Protein AF-X0VN49-F1 (afdb_monomer)

Foldseek 3Di:
DVVVVLVVVVVVPDDPVVSVVVVVVVVVVVVVVVVVVVVVVVVVVVVVVVVVVVVVVVVVVVVVVVVVVVVVVVVVVVVVVVVVVVVVVVVVVVVVLVVVLVVLVVVCVVDPDPVSVVVSVVVVVVSVVVCVPPVNPPPPPPCPVPPPVDPDPDQQQAWKAFQVPRFIWGWHDADPVVQWTWTHGPPDIDIDGVVRIGRDDDDPPPPPPPPVPPPPPPVPPVLDLADDPPPDDPVVVVVVVVVSVVSCVVNVPPHGHD

pLDDT: mean 76.1, std 17.53, range [36.81, 97.88]

Mean predicted aligned error: 21.5 Å

Organism: NCBI:txid412755

Radius of gyration: 40.47 Å; Cα contacts (8 Å, |Δi|>4): 151; chains: 1; bounding box: 87×56×124 Å

Nearest PDB structures (foldseek):
  2ege-assembly1_A  TM=7.029E-01  e=1.514E-01  Homo sapiens
  4j9f-assembly3_E  TM=8.403E-01  e=4.243E-01  Homo sapiens
  2csq-assembly1_A  TM=5.881E-01  e=1.958E-01  Homo sapiens

Sequence (258 aa):
GGSNALATASRLGLLAEIVTRARHMLSQGAQEIEALLTHLVTEQKNIESLRHSLEKELSEAEQSDADLKNRLRQVEEERRKIIKETRDQIVREAAELQMKIREAATELRKEKSRERIEQAKKALAEAQEQLNTETWQARPAVEIDEKEAEAGSITAGDTVWLKDAGVRATVLSVSEERGLVEVHAGKVQMTLRLDSVEKRIPSTGAVKTGGALIRRGMRKSRVPLELDLRGKRADEVEPVLEDYLNEASLCGLSQVRV

Structure (mmCIF, N/CA/C/O backbone):
data_AF-X0VN49-F1
#
_entry.id   AF-X0VN49-F1
#
loop_
_atom_site.group_PDB
_atom_site.id
_atom_site.type_symbol
_atom_site.label_atom_id
_atom_site.label_alt_id
_atom_site.label_comp_id
_atom_site.label_asym_id
_atom_site.label_entity_id
_atom_site.label_seq_id
_atom_site.pdbx_PDB_ins_code
_atom_site.Cartn_x
_atom_site.Cartn_y
_atom_site.Cartn_z
_atom_site.occupancy
_atom_site.B_iso_or_equiv
_atom_site.auth_seq_id
_atom_site.auth_comp_id
_atom_site.auth_asym_id
_atom_site.auth_atom_id
_atom_site.pdbx_PDB_model_num
ATOM 1 N N . GLY A 1 1 ? 25.086 10.222 -54.657 1.00 58.72 1 GLY A N 1
ATOM 2 C CA . GLY A 1 1 ? 25.715 11.481 -55.115 1.00 58.72 1 GLY A CA 1
ATOM 3 C C . GLY A 1 1 ? 27.236 11.405 -55.150 1.00 58.72 1 GLY A C 1
ATOM 4 O O . GLY A 1 1 ? 27.813 11.506 -56.226 1.00 58.72 1 GLY A O 1
ATOM 5 N N . GLY A 1 2 ? 27.886 11.193 -53.998 1.00 65.50 2 GLY A N 1
ATOM 6 C CA . GLY A 1 2 ? 29.353 11.255 -53.860 1.00 65.50 2 GLY A CA 1
ATOM 7 C C . GLY A 1 2 ? 30.154 10.276 -54.728 1.00 65.50 2 GLY A C 1
ATOM 8 O O . GLY A 1 2 ? 31.191 10.650 -55.269 1.00 65.50 2 GLY A O 1
ATOM 9 N N . SER A 1 3 ? 29.650 9.060 -54.961 1.00 67.56 3 SER A N 1
ATOM 10 C CA . SER A 1 3 ? 30.343 8.040 -55.769 1.00 67.56 3 SER A CA 1
ATOM 11 C C . SER A 1 3 ? 30.535 8.454 -57.235 1.00 67.56 3 SER A C 1
ATOM 13 O O . SER A 1 3 ? 31.547 8.102 -57.840 1.00 67.56 3 SER A O 1
ATOM 15 N N . ASN A 1 4 ? 29.603 9.244 -57.787 1.00 75.81 4 ASN A N 1
ATOM 16 C CA . ASN A 1 4 ? 29.677 9.744 -59.162 1.00 75.81 4 ASN A CA 1
ATOM 17 C C . ASN A 1 4 ? 30.560 11.002 -59.257 1.00 75.81 4 ASN A C 1
ATOM 19 O O . ASN A 1 4 ? 31.352 11.131 -60.183 1.00 75.81 4 ASN A O 1
ATOM 23 N N . ALA A 1 5 ? 30.513 11.880 -58.248 1.00 81.94 5 ALA A N 1
ATOM 24 C CA . ALA A 1 5 ? 31.403 13.042 -58.156 1.00 81.94 5 ALA A CA 1
ATOM 25 C C . ALA A 1 5 ? 32.887 12.632 -58.060 1.00 81.94 5 ALA A C 1
ATOM 27 O O . ALA A 1 5 ? 33.730 13.209 -58.744 1.00 81.94 5 ALA A O 1
ATOM 28 N N . LEU A 1 6 ? 33.201 11.580 -57.291 1.00 81.06 6 LEU A N 1
ATOM 29 C CA . LEU A 1 6 ? 34.554 11.011 -57.201 1.00 81.06 6 LEU A CA 1
ATOM 30 C C . LEU A 1 6 ? 35.008 10.338 -58.510 1.00 81.06 6 LEU A C 1
ATOM 32 O O . LEU A 1 6 ? 36.196 10.353 -58.832 1.00 81.06 6 LEU A O 1
ATOM 36 N N . ALA A 1 7 ? 34.079 9.767 -59.284 1.00 80.69 7 ALA A N 1
ATOM 37 C CA . ALA A 1 7 ? 34.373 9.205 -60.604 1.00 80.69 7 ALA A CA 1
ATOM 38 C C . ALA A 1 7 ? 34.678 10.301 -61.642 1.00 80.69 7 ALA A C 1
ATOM 40 O O . ALA A 1 7 ? 35.637 10.172 -62.405 1.00 80.69 7 ALA A O 1
ATOM 41 N N . THR A 1 8 ? 33.925 11.405 -61.633 1.00 82.56 8 THR A N 1
ATOM 42 C CA . THR A 1 8 ? 34.180 12.574 -62.491 1.00 82.56 8 THR A CA 1
ATOM 43 C C . THR A 1 8 ? 35.493 13.268 -62.126 1.00 82.56 8 THR A C 1
ATOM 45 O O . THR A 1 8 ? 36.282 13.589 -63.009 1.00 82.56 8 THR A O 1
ATOM 48 N N . ALA A 1 9 ? 35.776 13.426 -60.830 1.00 82.44 9 ALA A N 1
ATOM 49 C CA . ALA A 1 9 ? 37.026 13.986 -60.321 1.00 82.44 9 ALA A CA 1
ATOM 50 C C . ALA A 1 9 ? 38.261 13.192 -60.792 1.00 82.44 9 ALA A C 1
ATOM 52 O O . ALA A 1 9 ? 39.242 13.779 -61.241 1.00 82.44 9 ALA A O 1
ATOM 53 N N . SER A 1 10 ? 38.182 11.855 -60.781 1.00 84.19 10 SER A N 1
ATOM 54 C CA . SER A 1 10 ? 39.236 10.980 -61.316 1.00 84.19 10 SER A CA 1
ATOM 55 C C . SER A 1 10 ? 39.447 11.157 -62.826 1.00 84.19 10 SER A C 1
ATOM 57 O O . SER A 1 10 ? 40.589 11.158 -63.276 1.00 84.19 10 SER A O 1
ATOM 59 N N . ARG A 1 11 ? 38.374 11.360 -63.610 1.00 84.50 11 ARG A N 1
ATOM 60 C CA . ARG A 1 11 ? 38.468 11.630 -65.061 1.00 84.50 11 ARG A CA 1
ATOM 61 C C . ARG A 1 11 ? 39.070 12.998 -65.386 1.00 84.50 11 ARG A C 1
ATOM 63 O O . ARG A 1 11 ? 39.661 13.149 -66.447 1.00 84.50 11 ARG A O 1
ATOM 70 N N . LEU A 1 12 ? 38.936 13.971 -64.486 1.00 87.56 12 LEU A N 1
ATOM 71 C CA . LEU A 1 12 ? 39.501 15.320 -64.616 1.00 87.56 12 LEU A CA 1
ATOM 72 C C . LEU A 1 12 ? 40.973 15.413 -64.164 1.00 87.56 12 LEU A C 1
ATOM 74 O O . LEU A 1 12 ? 41.531 16.506 -64.145 1.00 87.56 12 LEU A O 1
ATOM 78 N N . GLY A 1 13 ? 41.610 14.285 -63.823 1.00 85.44 13 GLY A N 1
ATOM 79 C CA . GLY A 1 13 ? 43.052 14.212 -63.560 1.00 85.44 13 GLY A CA 1
ATOM 80 C C . GLY A 1 13 ? 43.466 14.243 -62.086 1.00 85.44 13 GLY A C 1
ATOM 81 O O . GLY A 1 13 ? 44.651 14.400 -61.800 1.00 85.44 13 GLY A O 1
ATOM 82 N N . LEU A 1 14 ? 42.538 14.082 -61.133 1.00 85.62 14 LEU A N 1
ATOM 83 C CA . LEU A 1 14 ? 42.902 13.919 -59.718 1.00 85.62 14 LEU A CA 1
ATOM 84 C C . LEU A 1 14 ? 43.643 12.597 -59.467 1.00 85.62 14 LEU A C 1
ATOM 86 O O . LEU A 1 14 ? 43.253 11.542 -59.969 1.00 85.62 14 LEU A O 1
ATOM 90 N N . LEU A 1 15 ? 44.682 12.662 -58.627 1.00 91.06 15 LEU A N 1
ATOM 91 C CA . LEU A 1 15 ? 45.500 11.519 -58.211 1.00 91.06 15 LEU A CA 1
ATOM 92 C C . LEU A 1 15 ? 44.638 10.390 -57.624 1.00 91.06 15 LEU A C 1
ATOM 94 O O . LEU A 1 15 ? 43.799 10.616 -56.746 1.00 91.06 15 LEU A O 1
ATOM 98 N N . ALA A 1 16 ? 44.891 9.156 -58.068 1.00 85.12 16 ALA A N 1
ATOM 99 C CA . ALA A 1 16 ? 44.124 7.973 -57.670 1.00 85.12 16 ALA A CA 1
ATOM 100 C C . ALA A 1 16 ? 44.137 7.728 -56.148 1.00 85.12 16 ALA A C 1
ATOM 102 O O . ALA A 1 16 ? 43.135 7.286 -55.581 1.00 85.12 16 ALA A O 1
ATOM 103 N N . GLU A 1 17 ? 45.233 8.074 -55.471 1.00 88.19 17 GLU A N 1
ATOM 104 C CA . GLU A 1 17 ? 45.372 7.957 -54.015 1.00 88.19 17 GLU A CA 1
ATOM 105 C C . GLU A 1 17 ? 44.367 8.841 -53.261 1.00 88.19 17 GLU A C 1
ATOM 107 O O . GLU A 1 17 ? 43.715 8.384 -52.321 1.00 88.19 17 GLU A O 1
ATOM 112 N N . ILE A 1 18 ? 44.163 10.082 -53.721 1.00 85.88 18 ILE A N 1
ATOM 113 C CA . ILE A 1 18 ? 43.221 11.035 -53.112 1.00 85.88 18 ILE A CA 1
ATOM 114 C C . ILE A 1 18 ? 41.785 10.527 -53.269 1.00 85.88 18 ILE A C 1
ATOM 116 O O . ILE A 1 18 ? 41.005 10.536 -52.316 1.00 85.88 18 ILE A O 1
ATOM 120 N N . VAL A 1 19 ? 41.443 10.025 -54.458 1.00 85.88 19 VAL A N 1
ATOM 121 C CA . VAL A 1 19 ? 40.108 9.482 -54.747 1.00 85.88 19 VAL A CA 1
ATOM 122 C C . VAL A 1 19 ? 39.828 8.225 -53.913 1.00 85.88 19 VAL A C 1
ATOM 124 O O . VAL A 1 19 ? 38.712 8.040 -53.424 1.00 85.88 19 VAL A O 1
ATOM 127 N N . THR A 1 20 ? 40.834 7.372 -53.713 1.00 85.75 20 THR A N 1
ATOM 128 C CA . THR A 1 20 ? 40.715 6.143 -52.911 1.00 85.75 20 THR A CA 1
ATOM 129 C C . THR A 1 20 ? 40.547 6.464 -51.427 1.00 85.75 20 THR A C 1
ATOM 131 O O . THR A 1 20 ? 39.640 5.932 -50.783 1.00 85.75 20 THR A O 1
ATOM 134 N N . ARG A 1 21 ? 41.333 7.412 -50.900 1.00 86.00 21 ARG A N 1
ATOM 135 C CA . ARG A 1 21 ? 41.190 7.905 -49.523 1.00 86.00 21 ARG A CA 1
ATOM 136 C C . ARG A 1 21 ? 39.808 8.517 -49.280 1.00 86.00 21 ARG A C 1
ATOM 138 O O . ARG A 1 21 ? 39.166 8.195 -48.285 1.00 86.00 21 ARG A O 1
ATOM 145 N N . ALA A 1 22 ? 39.311 9.329 -50.215 1.00 84.12 22 ALA A N 1
ATOM 146 C CA . ALA A 1 22 ? 37.979 9.924 -50.122 1.00 84.12 22 ALA A CA 1
ATOM 147 C C . ALA A 1 22 ? 36.851 8.874 -50.152 1.00 84.12 22 ALA A C 1
ATOM 149 O O . ALA A 1 22 ? 35.877 9.011 -49.415 1.00 84.12 22 ALA A O 1
ATOM 150 N N . ARG A 1 23 ? 36.983 7.796 -50.947 1.00 83.12 23 ARG A N 1
ATOM 151 C CA . ARG A 1 23 ? 36.031 6.666 -50.917 1.00 83.12 23 ARG A CA 1
ATOM 152 C C . ARG A 1 23 ? 36.011 5.966 -49.562 1.00 83.12 23 ARG A C 1
ATOM 154 O O . ARG A 1 23 ? 34.929 5.675 -49.063 1.00 83.12 23 ARG A O 1
ATOM 161 N N . HIS A 1 24 ? 37.181 5.717 -48.975 1.00 86.06 24 HIS A N 1
ATOM 162 C CA . HIS A 1 24 ? 37.277 5.071 -47.667 1.00 86.06 24 HIS A CA 1
ATOM 163 C C . HIS A 1 24 ? 36.613 5.916 -46.572 1.00 86.06 24 HIS A C 1
ATOM 165 O O . HIS A 1 24 ? 35.801 5.405 -45.808 1.00 86.06 24 HIS A O 1
ATOM 171 N N . MET A 1 25 ? 36.883 7.225 -46.553 1.00 83.69 25 MET A N 1
ATOM 172 C CA . MET A 1 25 ? 36.259 8.155 -45.604 1.00 83.69 25 MET A CA 1
ATOM 173 C C . MET A 1 25 ? 34.735 8.223 -45.769 1.00 83.69 25 MET A C 1
ATOM 175 O O . MET A 1 25 ? 34.011 8.238 -44.779 1.00 83.69 25 MET A O 1
ATOM 179 N N . LEU A 1 26 ? 34.230 8.221 -47.009 1.00 83.19 26 LEU A N 1
ATOM 180 C CA . LEU A 1 26 ? 32.788 8.222 -47.270 1.00 83.19 26 LEU A CA 1
ATOM 181 C C . LEU A 1 26 ? 32.120 6.914 -46.811 1.00 83.19 26 LEU A C 1
ATOM 183 O O . LEU A 1 26 ? 30.994 6.940 -46.325 1.00 83.19 26 LEU A O 1
ATOM 187 N N . SER A 1 27 ? 32.817 5.781 -46.950 1.00 84.12 27 SER A N 1
ATOM 188 C CA . SER A 1 27 ? 32.346 4.481 -46.463 1.00 84.12 27 SER A CA 1
ATOM 189 C C . SER A 1 27 ? 32.294 4.428 -44.936 1.00 84.12 27 SER A C 1
ATOM 191 O O . SER A 1 27 ? 31.312 3.938 -44.388 1.00 84.12 27 SER A O 1
ATOM 193 N N . GLN A 1 28 ? 33.317 4.951 -44.254 1.00 86.12 28 GLN A N 1
ATOM 194 C CA . GLN A 1 28 ? 33.337 5.037 -42.790 1.00 86.12 28 GLN A CA 1
ATOM 195 C C . GLN A 1 28 ? 32.229 5.959 -42.271 1.00 86.12 28 GLN A C 1
ATOM 197 O O . GLN A 1 28 ? 31.457 5.552 -41.412 1.00 86.12 28 GLN A O 1
ATOM 202 N N . GLY A 1 29 ? 32.062 7.145 -42.865 1.00 85.94 29 GLY A N 1
ATOM 203 C CA . GLY A 1 29 ? 30.984 8.061 -42.480 1.00 85.94 29 GLY A CA 1
ATOM 204 C C . GLY A 1 29 ? 29.581 7.482 -42.705 1.00 85.94 29 GLY A C 1
ATOM 205 O O . GLY A 1 29 ? 28.679 7.731 -41.912 1.00 85.94 29 GLY A O 1
ATOM 206 N N . ALA A 1 30 ? 29.379 6.670 -43.751 1.00 84.56 30 ALA A N 1
ATOM 207 C CA . ALA A 1 30 ? 28.108 5.975 -43.965 1.00 84.56 30 ALA A CA 1
ATOM 208 C C . ALA A 1 30 ? 27.823 4.935 -42.866 1.00 84.56 30 ALA A C 1
ATOM 210 O O . ALA A 1 30 ? 26.698 4.871 -42.374 1.00 84.56 30 ALA A O 1
ATOM 211 N N . GLN A 1 31 ? 28.843 4.177 -42.448 1.00 83.50 31 GLN A N 1
ATOM 212 C CA . GLN A 1 31 ? 28.736 3.217 -41.343 1.00 83.50 31 GLN A CA 1
ATOM 213 C C . GLN A 1 31 ? 28.479 3.910 -39.998 1.00 83.50 31 GLN A C 1
ATOM 215 O O . GLN A 1 31 ? 27.669 3.433 -39.209 1.00 83.50 31 GLN A O 1
ATOM 220 N N . GLU A 1 32 ? 29.116 5.056 -39.745 1.00 89.94 32 GLU A N 1
ATOM 221 C CA . GLU A 1 32 ? 28.884 5.860 -38.538 1.00 89.94 32 GLU A CA 1
ATOM 222 C C . GLU A 1 32 ? 27.447 6.395 -38.479 1.00 89.94 32 GLU A C 1
ATOM 224 O O . GLU A 1 32 ? 26.801 6.317 -37.436 1.00 89.94 32 GLU A O 1
ATOM 229 N N . ILE A 1 33 ? 26.905 6.887 -39.598 1.00 91.25 33 ILE A N 1
ATOM 230 C CA . ILE A 1 33 ? 25.514 7.363 -39.663 1.00 91.25 33 ILE A CA 1
ATOM 231 C C . ILE A 1 33 ? 24.529 6.210 -39.461 1.00 91.25 33 ILE A C 1
ATOM 233 O O . ILE A 1 33 ? 23.541 6.374 -38.749 1.00 91.25 33 ILE A O 1
ATOM 237 N N . GLU A 1 34 ? 24.785 5.044 -40.052 1.00 88.56 34 GLU A N 1
ATOM 238 C CA . GLU A 1 34 ? 23.959 3.853 -39.839 1.00 88.56 34 GLU A CA 1
ATOM 239 C C . GLU A 1 34 ? 23.981 3.417 -38.366 1.00 88.56 34 GLU A C 1
ATOM 241 O O . GLU A 1 34 ? 22.927 3.186 -37.771 1.00 88.56 34 GLU A O 1
ATOM 246 N N . ALA A 1 35 ? 25.156 3.409 -37.731 1.00 92.25 35 ALA A N 1
ATOM 247 C CA . ALA A 1 35 ? 25.288 3.135 -36.302 1.00 92.25 35 ALA A CA 1
ATOM 248 C C . ALA A 1 35 ? 24.516 4.155 -35.441 1.00 92.25 35 ALA A C 1
ATOM 250 O O . ALA A 1 35 ? 23.804 3.772 -34.516 1.00 92.25 35 ALA A O 1
ATOM 251 N N . LEU A 1 36 ? 24.573 5.448 -35.773 1.00 95.12 36 LEU A N 1
ATOM 252 C CA . LEU A 1 36 ? 23.804 6.478 -35.068 1.00 95.12 36 LEU A CA 1
ATOM 253 C C . LEU A 1 36 ? 22.291 6.322 -35.268 1.00 95.12 36 LEU A C 1
ATOM 255 O O . LEU A 1 36 ? 21.530 6.488 -34.317 1.00 95.12 36 LEU A O 1
ATOM 259 N N . LEU A 1 37 ? 21.843 5.989 -36.480 1.00 94.44 37 LEU A N 1
ATOM 260 C CA . LEU A 1 37 ? 20.427 5.762 -36.776 1.00 94.44 37 LEU A CA 1
ATOM 261 C C . LEU A 1 37 ? 19.894 4.531 -36.046 1.00 94.44 37 LEU A C 1
ATOM 263 O O . LEU A 1 37 ? 18.814 4.593 -35.464 1.00 94.44 37 LEU A O 1
ATOM 267 N N . THR A 1 38 ? 20.652 3.433 -36.037 1.00 95.12 38 THR A N 1
ATOM 268 C CA . THR A 1 38 ? 20.275 2.233 -35.277 1.00 95.12 38 THR A CA 1
ATOM 269 C C . THR A 1 38 ? 20.193 2.537 -33.786 1.00 95.12 38 THR A C 1
ATOM 271 O O . THR A 1 38 ? 19.185 2.194 -33.174 1.00 95.12 38 THR A O 1
ATOM 274 N N . HIS A 1 39 ? 21.165 3.268 -33.233 1.00 96.00 39 HIS A N 1
ATOM 275 C CA . HIS A 1 39 ? 21.137 3.711 -31.841 1.00 96.00 39 HIS A CA 1
ATOM 276 C C . HIS A 1 39 ? 19.918 4.596 -31.535 1.00 96.00 39 HIS A C 1
ATOM 278 O O . HIS A 1 39 ? 19.253 4.411 -30.521 1.00 96.00 39 HIS A O 1
ATOM 284 N N . LEU A 1 40 ? 19.570 5.532 -32.423 1.00 96.94 40 LEU A N 1
ATOM 285 C CA . LEU A 1 40 ? 18.397 6.395 -32.247 1.00 96.94 40 LEU A CA 1
ATOM 286 C C . LEU A 1 40 ? 17.100 5.576 -32.256 1.00 96.94 40 LEU A C 1
ATOM 288 O O . LEU A 1 40 ? 16.253 5.763 -31.389 1.00 96.94 40 LEU A O 1
ATOM 292 N N . VAL A 1 41 ? 16.961 4.624 -33.181 1.00 96.38 41 VAL A N 1
ATOM 293 C CA . VAL A 1 41 ? 15.786 3.739 -33.242 1.00 96.38 41 VAL A CA 1
ATOM 294 C C . VAL A 1 41 ? 15.688 2.857 -31.995 1.00 96.38 41 VAL A C 1
ATOM 296 O O . VAL A 1 41 ? 14.591 2.682 -31.459 1.00 96.38 41 VAL A O 1
ATOM 299 N N . THR A 1 42 ? 16.807 2.319 -31.501 1.00 96.56 42 THR A N 1
ATOM 300 C CA . THR A 1 42 ? 16.802 1.539 -30.256 1.00 96.56 42 THR A CA 1
ATOM 301 C C . THR A 1 42 ? 16.443 2.404 -29.058 1.00 96.56 42 THR A C 1
ATOM 303 O O . THR A 1 42 ? 15.610 1.994 -28.256 1.00 96.56 42 THR A O 1
ATOM 306 N N . GLU A 1 43 ? 16.983 3.620 -28.971 1.00 97.12 43 GLU A N 1
ATOM 307 C CA . GLU A 1 43 ? 16.661 4.563 -27.899 1.00 97.12 43 GLU A CA 1
ATOM 308 C C . GLU A 1 43 ? 15.193 4.991 -27.938 1.00 97.12 43 GLU A C 1
ATOM 310 O O . GLU A 1 43 ? 14.525 4.994 -26.906 1.00 97.12 43 GLU A O 1
ATOM 315 N N . GLN A 1 44 ? 14.642 5.266 -29.122 1.00 97.06 44 GLN A N 1
ATOM 316 C CA . GLN A 1 44 ? 13.222 5.575 -29.270 1.00 97.06 44 GLN A CA 1
ATOM 317 C C . GLN A 1 44 ? 12.352 4.416 -28.769 1.00 97.06 44 GLN A C 1
ATOM 319 O O . GLN A 1 44 ? 11.424 4.633 -27.990 1.00 97.06 44 GLN A O 1
ATOM 324 N N . LYS A 1 45 ? 12.684 3.179 -29.157 1.00 97.25 45 LYS A N 1
ATOM 325 C CA . LYS A 1 45 ? 11.965 1.984 -28.704 1.00 97.25 45 LYS A CA 1
ATOM 326 C C . LYS A 1 45 ? 12.084 1.782 -27.190 1.00 97.25 45 LYS A C 1
ATOM 328 O O . LYS A 1 45 ? 11.101 1.420 -26.545 1.00 97.25 45 LYS A O 1
ATOM 333 N N . ASN A 1 46 ? 13.260 2.038 -26.618 1.00 97.44 46 ASN A N 1
ATOM 334 C CA . ASN A 1 46 ? 13.487 1.968 -25.175 1.00 97.44 46 ASN A CA 1
ATOM 335 C C . ASN A 1 46 ? 12.609 2.988 -24.442 1.00 97.44 46 ASN A C 1
ATOM 337 O O . ASN A 1 46 ? 11.891 2.617 -23.513 1.00 97.44 46 ASN A O 1
ATOM 341 N N . ILE A 1 47 ? 12.591 4.240 -24.905 1.00 97.75 47 ILE A N 1
ATOM 342 C CA . ILE A 1 47 ? 11.753 5.305 -24.342 1.00 97.75 47 ILE A CA 1
ATOM 343 C C . ILE A 1 47 ?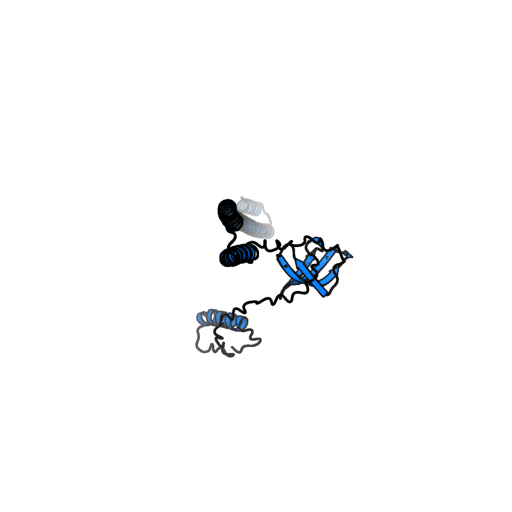 10.269 4.941 -24.440 1.00 97.75 47 ILE A C 1
ATOM 345 O O . ILE A 1 47 ? 9.547 5.086 -23.459 1.00 97.75 47 ILE A O 1
ATOM 349 N N . GLU A 1 48 ? 9.799 4.440 -25.583 1.00 97.44 48 GLU A N 1
ATOM 350 C CA . GLU A 1 48 ? 8.406 4.003 -25.742 1.00 97.44 48 GLU A CA 1
ATOM 351 C C . GLU A 1 48 ? 8.050 2.869 -24.770 1.00 97.44 48 GLU A C 1
ATOM 353 O O . GLU A 1 48 ? 7.005 2.918 -24.120 1.00 97.44 48 GLU A O 1
ATOM 358 N N . SER A 1 49 ? 8.941 1.886 -24.599 1.00 97.44 49 SER A N 1
ATOM 359 C CA . SER A 1 49 ? 8.728 0.788 -23.650 1.00 97.44 49 SER A CA 1
ATOM 360 C C . SER A 1 49 ? 8.692 1.256 -22.192 1.00 97.44 49 SER A C 1
ATOM 362 O O . SER A 1 49 ? 7.823 0.817 -21.440 1.00 97.44 49 SER A O 1
ATOM 364 N N . LEU A 1 50 ? 9.569 2.196 -21.818 1.00 97.56 50 LEU A N 1
ATOM 365 C CA . LEU A 1 50 ? 9.615 2.802 -20.486 1.00 97.56 50 LEU A CA 1
ATOM 366 C C . LEU A 1 50 ? 8.376 3.652 -20.207 1.00 97.56 50 LEU A C 1
ATOM 368 O O . LEU A 1 50 ? 7.836 3.623 -19.106 1.00 97.56 50 LEU A O 1
ATOM 372 N N . ARG A 1 51 ? 7.889 4.403 -21.199 1.00 97.75 51 ARG A N 1
ATOM 373 C CA . ARG A 1 51 ? 6.643 5.170 -21.054 1.00 97.75 51 ARG A CA 1
ATOM 374 C C . ARG A 1 51 ? 5.458 4.240 -20.828 1.00 97.75 51 ARG A C 1
ATOM 376 O O . ARG A 1 51 ? 4.671 4.488 -19.925 1.00 97.75 51 ARG A O 1
ATOM 383 N N . HIS A 1 52 ? 5.384 3.138 -21.573 1.00 97.69 52 HIS A N 1
ATOM 384 C CA . HIS A 1 52 ? 4.327 2.142 -21.396 1.00 97.69 52 HIS A CA 1
ATOM 385 C C . HIS A 1 52 ? 4.389 1.440 -20.034 1.00 97.69 52 HIS A C 1
ATOM 387 O O . HIS A 1 52 ? 3.348 1.184 -19.431 1.00 97.69 52 HIS A O 1
ATOM 393 N N . SER A 1 53 ? 5.585 1.119 -19.526 1.00 97.12 53 SER A N 1
ATOM 394 C CA . SER A 1 53 ? 5.715 0.542 -18.181 1.00 97.12 53 SER A CA 1
ATOM 395 C C . SER A 1 53 ? 5.316 1.544 -17.101 1.00 97.12 53 SER A C 1
ATOM 397 O O . SER A 1 53 ? 4.564 1.183 -16.203 1.00 97.12 53 SER A O 1
ATOM 399 N N . LEU A 1 54 ? 5.733 2.807 -17.230 1.00 97.88 54 LEU A N 1
ATOM 400 C CA . LEU A 1 54 ? 5.356 3.868 -16.294 1.00 97.88 54 LEU A CA 1
ATOM 401 C C . LEU A 1 54 ? 3.847 4.130 -16.292 1.00 97.88 54 LEU A C 1
ATOM 403 O O . LEU A 1 54 ? 3.265 4.284 -15.226 1.00 97.88 54 LEU A O 1
ATOM 407 N N . GLU A 1 55 ? 3.196 4.153 -17.456 1.00 97.50 55 GLU A N 1
ATOM 408 C CA . GLU A 1 55 ? 1.738 4.316 -17.541 1.00 97.50 55 GLU A CA 1
ATOM 409 C C . GLU A 1 55 ? 0.993 3.163 -16.856 1.00 97.50 55 GLU A C 1
ATOM 411 O O . GLU A 1 55 ? 0.003 3.394 -16.159 1.00 97.50 55 GLU A O 1
ATOM 416 N N . LYS A 1 56 ? 1.489 1.927 -16.993 1.00 97.62 56 LYS A N 1
ATOM 417 C CA . LYS A 1 56 ? 0.938 0.772 -16.272 1.00 97.62 56 LYS A CA 1
ATOM 418 C C . LYS A 1 56 ? 1.126 0.891 -14.766 1.00 97.62 56 LYS A C 1
ATOM 420 O O . LYS A 1 56 ? 0.152 0.744 -14.037 1.00 97.62 56 LYS A O 1
ATOM 425 N N . GLU A 1 57 ? 2.340 1.186 -14.311 1.00 97.19 57 GLU A N 1
ATOM 426 C CA . GLU A 1 57 ? 2.639 1.351 -12.884 1.00 97.19 57 GLU A CA 1
ATOM 427 C C . GLU A 1 57 ? 1.796 2.468 -12.260 1.00 97.19 57 GLU A C 1
ATOM 429 O O . GLU A 1 57 ? 1.268 2.310 -11.160 1.00 97.19 57 GLU A O 1
ATOM 434 N N . LEU A 1 58 ? 1.605 3.577 -12.980 1.00 97.88 58 LEU A N 1
ATOM 435 C CA . LEU A 1 58 ? 0.775 4.692 -12.533 1.00 97.88 58 LEU A CA 1
ATOM 436 C C . LEU A 1 58 ? -0.697 4.269 -12.433 1.00 97.88 58 LEU A C 1
ATOM 438 O O . LEU A 1 58 ? -1.330 4.510 -11.407 1.00 97.88 58 LEU A O 1
ATOM 442 N N . SER A 1 59 ? -1.220 3.549 -13.431 1.00 97.38 59 SER A N 1
ATOM 443 C CA . SER A 1 59 ? -2.578 2.995 -13.373 1.00 97.38 59 SER A CA 1
ATOM 444 C C . SER A 1 59 ? -2.761 1.996 -12.221 1.00 97.38 59 SER A C 1
ATOM 446 O O . SER A 1 59 ? -3.821 1.977 -11.596 1.00 97.38 59 SER A O 1
ATOM 448 N N . GLU A 1 60 ? -1.778 1.140 -11.946 1.00 97.38 60 GLU A N 1
ATOM 449 C CA . GLU A 1 60 ? -1.830 0.174 -10.840 1.00 97.38 60 GLU A CA 1
ATOM 450 C C . GLU A 1 60 ? -1.774 0.878 -9.475 1.00 97.38 60 GLU A C 1
ATOM 452 O O . GLU A 1 60 ? -2.499 0.508 -8.543 1.00 97.38 60 GLU A O 1
ATOM 457 N N . ALA A 1 61 ? -0.961 1.931 -9.363 1.00 96.62 61 ALA A N 1
ATOM 458 C CA . ALA A 1 61 ? -0.877 2.764 -8.171 1.00 96.62 61 ALA A CA 1
ATOM 459 C C . ALA A 1 61 ? -2.192 3.514 -7.909 1.00 96.62 61 ALA A C 1
ATOM 461 O O . ALA A 1 61 ? -2.676 3.516 -6.777 1.00 96.62 61 ALA A O 1
ATOM 462 N N . GLU A 1 62 ? -2.810 4.091 -8.943 1.00 97.12 62 GLU A N 1
ATOM 463 C CA . GLU A 1 62 ? -4.110 4.766 -8.836 1.00 97.12 62 GLU A CA 1
ATOM 464 C C . GLU A 1 62 ? -5.227 3.808 -8.405 1.00 97.12 62 GLU A C 1
ATOM 466 O O . GLU A 1 62 ? -6.034 4.145 -7.535 1.00 97.12 62 GLU A O 1
ATOM 471 N N . GLN A 1 63 ? -5.257 2.593 -8.962 1.00 97.31 63 GLN A N 1
ATOM 472 C CA . GLN A 1 63 ? -6.211 1.557 -8.550 1.00 97.31 63 GLN A CA 1
ATOM 473 C C . GLN A 1 63 ? -5.998 1.148 -7.090 1.00 97.31 63 GLN A C 1
ATOM 475 O O . GLN A 1 63 ? -6.955 1.076 -6.317 1.00 97.31 63 GLN A O 1
ATOM 480 N N . SER A 1 64 ? -4.742 0.946 -6.690 1.00 95.75 64 SER A N 1
ATOM 481 C CA . SER A 1 64 ? -4.391 0.589 -5.313 1.00 95.75 64 SER A CA 1
ATOM 482 C C . SER A 1 64 ? -4.774 1.691 -4.320 1.00 95.75 64 SER A C 1
ATOM 484 O O . SER A 1 64 ? -5.323 1.399 -3.257 1.00 95.75 64 SER A O 1
ATOM 486 N N . ASP A 1 65 ? -4.538 2.960 -4.661 1.00 96.81 65 ASP A N 1
ATOM 487 C CA . ASP A 1 65 ? -4.930 4.106 -3.835 1.00 96.81 65 ASP A CA 1
ATOM 488 C C . ASP A 1 65 ? -6.458 4.223 -3.713 1.00 96.81 65 ASP A C 1
ATOM 490 O O . ASP A 1 65 ? -6.990 4.430 -2.617 1.00 96.81 65 ASP A O 1
ATOM 494 N N . ALA A 1 66 ? -7.191 4.009 -4.810 1.00 97.31 66 ALA A N 1
ATOM 495 C CA . ALA A 1 66 ? -8.651 3.978 -4.792 1.00 97.31 66 ALA A CA 1
ATOM 496 C C . ALA A 1 66 ? -9.191 2.856 -3.886 1.00 97.31 66 ALA A C 1
ATOM 498 O O . ALA A 1 66 ? -10.085 3.095 -3.065 1.00 97.31 66 ALA A O 1
ATOM 499 N N . ASP A 1 67 ? -8.619 1.655 -3.973 1.00 97.38 67 ASP A N 1
ATOM 500 C CA . ASP A 1 67 ? -8.986 0.513 -3.136 1.00 97.38 67 ASP A CA 1
ATOM 501 C C . ASP A 1 67 ? -8.680 0.754 -1.656 1.00 97.38 67 ASP A C 1
ATOM 503 O O . ASP A 1 67 ? -9.512 0.459 -0.791 1.00 97.38 67 ASP A O 1
ATOM 507 N N . LEU A 1 68 ? -7.521 1.337 -1.342 1.00 96.94 68 LEU A N 1
ATOM 508 C CA . LEU A 1 68 ? -7.156 1.701 0.026 1.00 96.94 68 LEU A CA 1
ATOM 509 C C . LEU A 1 68 ? -8.111 2.749 0.600 1.00 96.94 68 LEU A C 1
ATOM 511 O O . LEU A 1 68 ? -8.601 2.577 1.718 1.00 96.94 68 LEU A O 1
ATOM 515 N N . LYS A 1 69 ? -8.455 3.785 -0.171 1.00 96.75 69 LYS A N 1
ATOM 516 C CA . LYS A 1 69 ? -9.452 4.792 0.229 1.00 96.75 69 LYS A CA 1
ATOM 517 C C . LYS A 1 69 ? -10.832 4.179 0.453 1.00 96.75 69 LYS A C 1
ATOM 519 O O . LYS A 1 69 ? -11.547 4.593 1.365 1.00 96.75 69 LYS A O 1
ATOM 524 N N . ASN A 1 70 ? -11.226 3.193 -0.351 1.00 97.38 70 ASN A N 1
ATOM 525 C CA . ASN A 1 70 ? -12.486 2.472 -0.166 1.00 97.38 70 ASN A CA 1
ATOM 526 C C . ASN A 1 70 ? -12.480 1.643 1.121 1.00 97.38 70 ASN A C 1
ATOM 528 O O . ASN A 1 70 ? -13.416 1.745 1.914 1.00 97.38 70 ASN A O 1
ATOM 532 N N . ARG A 1 71 ? -11.411 0.881 1.367 1.00 96.00 71 ARG A N 1
ATOM 533 C CA . ARG A 1 71 ? -11.253 0.091 2.597 1.00 96.00 71 ARG A CA 1
ATOM 534 C C . ARG A 1 71 ? -11.221 0.976 3.837 1.00 96.00 71 ARG A C 1
ATOM 536 O O . ARG A 1 71 ? -11.869 0.655 4.826 1.00 96.00 71 ARG A O 1
ATOM 543 N N . LEU A 1 72 ? -10.525 2.111 3.779 1.00 96.81 72 LEU A N 1
ATOM 544 C CA . LEU A 1 72 ? -10.464 3.063 4.887 1.00 96.81 72 LEU A CA 1
ATOM 545 C C . LEU A 1 72 ? -11.854 3.624 5.205 1.00 96.81 72 LEU A C 1
ATOM 547 O O . LEU A 1 72 ? -12.258 3.622 6.366 1.00 96.81 72 LEU A O 1
ATOM 551 N N . ARG A 1 73 ? -12.633 4.000 4.181 1.00 96.62 73 ARG A N 1
ATOM 552 C CA . ARG A 1 73 ? -14.032 4.418 4.363 1.00 96.62 73 ARG A CA 1
ATOM 553 C C . ARG A 1 73 ? -14.896 3.322 4.988 1.00 96.62 73 ARG A C 1
ATOM 555 O O . ARG A 1 73 ? -15.639 3.612 5.920 1.00 96.62 73 ARG A O 1
ATOM 562 N N . GLN A 1 74 ? -14.772 2.074 4.534 1.00 96.75 74 GLN A N 1
ATOM 563 C CA . GLN A 1 74 ? -15.508 0.943 5.114 1.00 96.75 74 GLN A CA 1
ATOM 564 C C . GLN A 1 74 ? -15.166 0.739 6.593 1.00 96.75 74 GLN A C 1
ATOM 566 O O . GLN A 1 74 ? -16.068 0.649 7.422 1.00 96.75 74 GLN A O 1
ATOM 571 N N . VAL A 1 75 ? -13.878 0.756 6.944 1.00 95.81 75 VAL A N 1
ATOM 572 C CA . VAL A 1 75 ? -13.422 0.624 8.336 1.00 95.81 75 VAL A CA 1
ATOM 573 C C . VAL A 1 75 ? -13.937 1.777 9.200 1.00 95.81 75 VAL A C 1
ATOM 575 O O . VAL A 1 75 ? -14.364 1.562 10.334 1.00 95.81 75 VAL A O 1
ATOM 578 N N . GLU A 1 76 ? -13.936 3.010 8.690 1.00 95.19 76 GLU A N 1
ATOM 579 C CA . GLU A 1 76 ? -14.500 4.153 9.411 1.00 95.19 76 GLU A CA 1
ATOM 580 C C . GLU A 1 76 ? -16.012 4.027 9.624 1.00 95.19 76 GLU A C 1
ATOM 582 O O . GLU A 1 76 ? -16.514 4.357 10.703 1.00 95.19 76 GLU A O 1
ATOM 587 N N . GLU A 1 77 ? -16.748 3.552 8.622 1.00 96.81 77 GLU A N 1
ATOM 588 C CA . GLU A 1 77 ? -18.185 3.308 8.721 1.00 96.81 77 GLU A CA 1
ATOM 589 C C . GLU A 1 77 ? -18.505 2.196 9.721 1.00 96.81 77 GLU A C 1
ATOM 591 O O . GLU A 1 77 ? -19.378 2.379 10.573 1.00 96.81 77 GLU A O 1
ATOM 596 N N . GLU A 1 78 ? -17.781 1.079 9.673 1.00 95.62 78 GLU A N 1
ATOM 597 C CA . GLU A 1 78 ? -17.892 -0.016 10.640 1.00 95.62 78 GLU A CA 1
ATOM 598 C C . GLU A 1 78 ? -17.563 0.462 12.051 1.00 95.62 78 GLU A C 1
ATOM 600 O O . GLU A 1 78 ? -18.346 0.243 12.976 1.00 95.62 78 GLU A O 1
ATOM 605 N N . ARG A 1 79 ? -16.474 1.218 12.221 1.00 94.25 79 ARG A N 1
ATOM 606 C CA . ARG A 1 79 ? -16.114 1.821 13.508 1.00 94.25 79 ARG A CA 1
ATOM 607 C C . ARG A 1 79 ? -17.240 2.709 14.034 1.00 94.25 79 ARG A C 1
ATOM 609 O O . ARG A 1 79 ? -17.583 2.629 15.212 1.00 94.25 79 ARG A O 1
ATOM 616 N N . ARG A 1 80 ? -17.837 3.551 13.183 1.00 94.81 80 ARG A N 1
ATOM 617 C CA . ARG A 1 80 ? -18.970 4.411 13.571 1.00 94.81 80 ARG A CA 1
ATOM 618 C C . ARG A 1 80 ? -20.206 3.593 13.941 1.00 94.81 80 ARG A C 1
ATOM 620 O O . ARG A 1 80 ? -20.891 3.978 14.887 1.00 94.81 80 ARG A O 1
ATOM 627 N N . LYS A 1 81 ? -20.495 2.502 13.224 1.00 96.00 81 LYS A N 1
ATOM 628 C CA . LYS A 1 81 ? -21.607 1.587 13.535 1.00 96.00 81 LYS A CA 1
ATOM 629 C C . LYS A 1 81 ? -21.398 0.915 14.885 1.00 96.00 81 LYS A C 1
ATOM 631 O O . LYS A 1 81 ? -22.247 1.081 15.750 1.00 96.00 81 LYS A O 1
ATOM 636 N N . ILE A 1 82 ? -20.234 0.304 15.104 1.00 94.25 82 ILE A N 1
ATOM 637 C CA . ILE A 1 82 ? -19.883 -0.350 16.371 1.00 94.25 82 ILE A CA 1
ATOM 638 C C . ILE A 1 82 ? -19.990 0.647 17.525 1.00 94.25 82 ILE A C 1
ATOM 640 O O . ILE A 1 82 ? -20.670 0.373 18.502 1.00 94.25 82 ILE A O 1
ATOM 644 N N . ILE A 1 83 ? -19.407 1.847 17.405 1.00 92.81 83 ILE A N 1
ATOM 645 C CA . ILE A 1 83 ? -19.495 2.862 18.470 1.00 92.81 83 ILE A CA 1
ATOM 646 C C . ILE A 1 83 ? -20.951 3.237 18.777 1.00 92.81 83 ILE A C 1
ATOM 648 O O . ILE A 1 83 ? -21.291 3.426 19.944 1.00 92.81 83 ILE A O 1
ATOM 652 N N . LYS A 1 84 ? -21.808 3.377 17.759 1.00 94.62 84 LYS A N 1
ATOM 653 C CA . LYS A 1 84 ? -23.233 3.675 17.966 1.00 94.62 84 LYS A CA 1
ATOM 654 C C . LYS A 1 84 ? -23.954 2.511 18.641 1.00 94.62 84 LYS A C 1
ATOM 656 O O . LYS A 1 84 ? -24.606 2.734 19.651 1.00 94.62 84 LYS A O 1
ATOM 661 N N . GLU A 1 85 ? -23.778 1.292 18.142 1.00 93.88 85 GLU A N 1
ATOM 662 C CA . GLU A 1 85 ? -24.393 0.083 18.701 1.00 93.88 85 GLU A CA 1
ATOM 663 C C . GLU A 1 85 ? -23.956 -0.152 20.149 1.00 93.88 85 GLU A C 1
ATOM 665 O O . GLU A 1 85 ? -24.798 -0.374 21.016 1.00 93.88 85 GLU A O 1
ATOM 670 N N . THR A 1 86 ? -22.661 -0.018 20.450 1.00 91.25 86 THR A N 1
ATOM 671 C CA . THR A 1 86 ? -22.147 -0.134 21.819 1.00 91.25 86 THR A CA 1
ATOM 672 C C . THR A 1 86 ? -22.701 0.967 22.720 1.00 91.25 86 THR A C 1
ATOM 674 O O . THR A 1 86 ? -23.081 0.683 23.852 1.00 91.25 86 THR A O 1
ATOM 677 N N . ARG A 1 87 ? -22.801 2.218 22.245 1.00 91.56 87 ARG A N 1
ATOM 678 C CA . ARG A 1 87 ? -23.415 3.305 23.028 1.00 91.56 87 ARG A CA 1
ATOM 679 C C . ARG A 1 87 ? -24.880 3.023 23.333 1.00 91.56 87 ARG A C 1
ATOM 681 O O . ARG A 1 87 ? -25.282 3.161 24.484 1.00 91.56 87 ARG A O 1
ATOM 688 N N . ASP A 1 88 ? -25.650 2.609 22.334 1.00 92.75 88 ASP A N 1
ATOM 689 C CA . ASP A 1 88 ? -27.068 2.299 22.499 1.00 92.75 88 ASP A CA 1
ATOM 690 C C . ASP A 1 88 ? -27.264 1.118 23.460 1.00 92.75 88 ASP A C 1
ATOM 692 O O . ASP A 1 88 ? -28.152 1.163 24.313 1.00 92.75 88 ASP A O 1
ATOM 696 N N . GLN A 1 89 ? -26.404 0.099 23.378 1.00 91.19 89 GLN A N 1
ATOM 697 C CA . GLN A 1 89 ? -26.417 -1.044 24.288 1.00 91.19 89 GLN A CA 1
ATOM 698 C C . GLN A 1 89 ? -26.091 -0.630 25.728 1.00 91.19 89 GLN A C 1
ATOM 700 O O . GLN A 1 89 ? -26.852 -0.955 26.636 1.00 91.19 89 GLN A O 1
ATOM 705 N N . ILE A 1 90 ? -25.029 0.158 25.937 1.00 89.56 90 ILE A N 1
ATOM 706 C CA . ILE A 1 90 ? -24.650 0.669 27.265 1.00 89.56 90 ILE A CA 1
ATOM 707 C C . ILE A 1 90 ? -25.780 1.507 27.869 1.00 89.56 90 ILE A C 1
ATOM 709 O O . ILE A 1 90 ? -26.085 1.365 29.050 1.00 89.56 90 ILE A O 1
ATOM 713 N N . VAL A 1 91 ? -26.423 2.375 27.080 1.00 91.56 91 VAL A N 1
ATOM 714 C CA . VAL A 1 91 ? -27.538 3.207 27.563 1.00 91.56 91 VAL A CA 1
ATOM 715 C C . VAL A 1 91 ? -28.722 2.342 27.999 1.00 91.56 91 VAL A C 1
ATOM 717 O O . VAL A 1 91 ? -29.324 2.622 29.037 1.00 91.56 91 VAL A O 1
ATOM 720 N N . ARG A 1 92 ? -29.047 1.283 27.247 1.00 92.19 92 ARG A N 1
ATOM 721 C CA . ARG A 1 92 ? -30.113 0.336 27.612 1.00 92.19 92 ARG A CA 1
ATOM 722 C C . ARG A 1 92 ? -29.775 -0.428 28.887 1.00 92.19 92 ARG A C 1
ATOM 724 O O . ARG A 1 92 ? -30.578 -0.424 29.815 1.00 92.19 92 ARG A O 1
ATOM 731 N N . GLU A 1 93 ? -28.580 -1.005 28.965 1.00 89.31 93 GLU A N 1
ATOM 732 C CA . GLU A 1 93 ? -28.122 -1.751 30.143 1.00 89.31 93 GLU A CA 1
ATOM 733 C C . GLU A 1 93 ? -28.064 -0.863 31.391 1.00 89.31 93 GLU A C 1
ATOM 735 O O . GLU A 1 93 ? -28.534 -1.258 32.459 1.00 89.31 93 GLU A O 1
ATOM 740 N N . ALA A 1 94 ? -27.572 0.372 31.262 1.00 89.00 94 ALA A N 1
ATOM 741 C CA . ALA A 1 94 ? -27.556 1.340 32.353 1.00 89.00 94 ALA A CA 1
ATOM 742 C C . ALA A 1 94 ? -28.975 1.709 32.821 1.00 89.00 94 ALA A C 1
ATOM 744 O O . ALA A 1 94 ? -29.216 1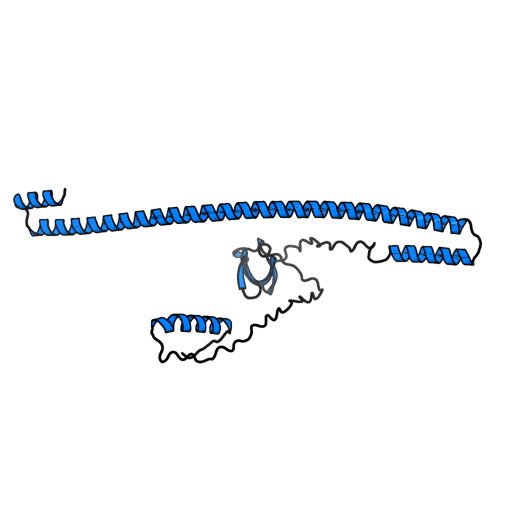.810 34.026 1.00 89.00 94 ALA A O 1
ATOM 745 N N . ALA A 1 95 ? -29.926 1.883 31.895 1.00 91.31 95 ALA A N 1
ATOM 746 C CA . ALA A 1 95 ? -31.321 2.165 32.229 1.00 91.31 95 ALA A CA 1
ATOM 747 C C . ALA A 1 95 ? -31.997 0.978 32.940 1.00 91.31 95 ALA A C 1
ATOM 749 O O . ALA A 1 95 ? -32.688 1.175 33.943 1.00 91.31 95 ALA A O 1
ATOM 750 N N . GLU A 1 96 ? -31.765 -0.251 32.471 1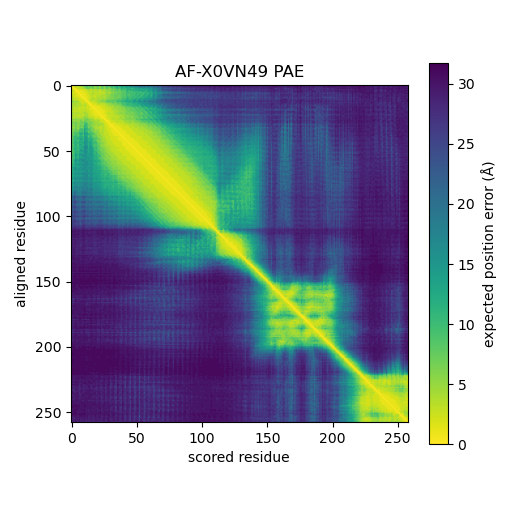.00 91.12 96 GLU A N 1
ATOM 751 C CA . GLU A 1 96 ? -32.259 -1.475 33.112 1.00 91.12 96 GLU A CA 1
ATOM 752 C C . GLU A 1 96 ? -31.677 -1.661 34.515 1.00 91.12 96 GLU A C 1
ATOM 754 O O . GLU A 1 96 ? -32.410 -1.957 35.462 1.00 91.12 96 GLU A O 1
ATOM 759 N N . LEU A 1 97 ? -30.371 -1.439 34.682 1.00 85.94 97 LEU A N 1
ATOM 760 C CA . LEU A 1 97 ? -29.716 -1.520 35.983 1.00 85.94 97 LEU A CA 1
ATOM 761 C C . LEU A 1 97 ? -30.253 -0.445 36.937 1.00 85.94 97 LEU A C 1
ATOM 763 O O . LEU A 1 97 ? -30.529 -0.729 38.102 1.00 85.94 97 LEU A O 1
ATOM 767 N N . GLN A 1 98 ? -30.475 0.777 36.445 1.00 89.31 98 GLN A N 1
ATOM 768 C CA . GLN A 1 98 ? -31.056 1.854 37.244 1.00 89.31 98 GLN A CA 1
ATOM 769 C C . GLN A 1 98 ? -32.495 1.539 37.679 1.00 89.31 98 GLN A C 1
ATOM 771 O O . GLN A 1 98 ? -32.869 1.865 38.809 1.00 89.31 98 GLN A O 1
ATOM 776 N N . MET A 1 99 ? -33.295 0.899 36.820 1.00 90.94 99 MET A N 1
ATOM 777 C CA . MET A 1 99 ? -34.634 0.411 37.173 1.00 90.94 99 MET A CA 1
ATOM 778 C C . MET A 1 99 ? -34.553 -0.648 38.278 1.00 90.94 99 MET A C 1
ATOM 780 O O . MET A 1 99 ? -35.174 -0.459 39.322 1.00 90.94 99 MET A O 1
ATOM 784 N N . LYS A 1 100 ? -33.697 -1.668 38.126 1.00 85.62 100 LYS A N 1
ATOM 785 C CA . LYS A 1 100 ? -33.482 -2.717 39.143 1.00 85.62 100 LYS A CA 1
ATOM 786 C C . LYS A 1 100 ? -33.028 -2.147 40.489 1.00 85.62 100 LYS A C 1
ATOM 788 O O . LYS A 1 100 ? -33.546 -2.531 41.534 1.00 85.62 100 LYS A O 1
ATOM 793 N N . ILE A 1 101 ? -32.098 -1.186 40.481 1.00 83.69 101 ILE A N 1
ATOM 794 C CA . ILE A 1 101 ? -31.629 -0.512 41.704 1.00 83.69 101 ILE A CA 1
ATOM 795 C C . ILE A 1 101 ? -32.775 0.256 42.370 1.00 83.69 101 ILE A C 1
ATOM 797 O O . ILE A 1 101 ? -32.917 0.213 43.594 1.00 83.69 101 ILE A O 1
ATOM 801 N N . ARG A 1 102 ? -33.601 0.969 41.592 1.00 86.88 102 ARG A N 1
ATOM 802 C CA . ARG A 1 102 ? -34.765 1.689 42.130 1.00 86.88 102 ARG A CA 1
ATOM 803 C C . ARG A 1 102 ? -35.790 0.728 42.722 1.00 86.88 102 ARG A C 1
ATOM 805 O O . ARG A 1 102 ? -36.260 0.990 43.825 1.00 86.88 102 ARG A O 1
ATOM 812 N N . GLU A 1 103 ? -36.105 -0.365 42.036 1.00 87.00 103 GLU A N 1
ATOM 813 C CA . GLU A 1 103 ? -37.020 -1.403 42.524 1.00 87.00 103 GLU A CA 1
ATOM 814 C C . GLU A 1 103 ? -36.519 -1.989 43.850 1.00 87.00 103 GLU A C 1
ATOM 816 O O . GLU A 1 103 ? -37.210 -1.856 44.864 1.00 87.00 103 GLU A O 1
ATOM 821 N N . ALA A 1 104 ? -35.273 -2.469 43.894 1.00 78.62 104 ALA A N 1
ATOM 822 C CA . ALA A 1 104 ? -34.649 -3.000 45.107 1.00 78.62 104 ALA A CA 1
ATOM 823 C C . ALA A 1 104 ? -34.626 -1.974 46.258 1.00 78.62 104 ALA A C 1
ATOM 825 O O . ALA A 1 104 ? -34.927 -2.301 47.408 1.00 78.62 104 ALA A O 1
ATOM 826 N N . ALA A 1 105 ? -34.330 -0.701 45.968 1.00 78.81 105 ALA A N 1
ATOM 827 C CA . ALA A 1 105 ? -34.357 0.364 46.969 1.00 78.81 105 ALA A CA 1
ATOM 828 C C . ALA A 1 105 ? -35.776 0.652 47.492 1.00 78.81 105 ALA A C 1
ATOM 830 O O . ALA A 1 105 ? -35.947 0.998 48.666 1.00 78.81 105 ALA A O 1
ATOM 831 N N . THR A 1 106 ? -36.806 0.529 46.647 1.00 81.19 106 THR A N 1
ATOM 832 C CA . THR A 1 106 ? -38.204 0.691 47.074 1.00 81.19 106 THR A CA 1
ATOM 833 C C . THR A 1 106 ? -38.712 -0.491 47.892 1.00 81.19 106 THR A C 1
ATOM 835 O O . THR A 1 106 ? -39.412 -0.260 48.878 1.00 81.19 106 THR A O 1
ATOM 838 N N . GLU A 1 107 ? -38.334 -1.724 47.548 1.00 77.44 107 GLU A N 1
ATOM 839 C CA . GLU A 1 107 ? -38.634 -2.925 48.341 1.00 77.44 107 GLU A CA 1
ATOM 840 C C . GLU A 1 107 ? -37.990 -2.836 49.727 1.00 77.44 107 GLU A C 1
ATOM 842 O O . GLU A 1 107 ? -38.679 -2.961 50.742 1.00 77.44 107 GLU A O 1
ATOM 847 N N . LEU A 1 108 ? -36.707 -2.458 49.783 1.00 70.88 108 LEU A N 1
ATOM 848 C CA . LEU A 1 108 ? -35.975 -2.254 51.034 1.00 70.88 108 LEU A CA 1
ATOM 849 C C . LEU A 1 108 ? -36.617 -1.181 51.934 1.00 70.88 108 LEU A C 1
ATOM 851 O O . LEU A 1 108 ? -36.586 -1.294 53.157 1.00 70.88 108 LEU A O 1
ATOM 855 N N . ARG A 1 109 ? -37.209 -0.127 51.351 1.00 69.00 109 ARG A N 1
ATOM 856 C CA . ARG A 1 109 ? -37.917 0.924 52.111 1.00 69.00 109 ARG A CA 1
ATOM 857 C C . ARG A 1 109 ? -39.300 0.494 52.605 1.00 69.00 109 ARG A C 1
ATOM 859 O O . ARG A 1 109 ? -39.756 1.025 53.617 1.00 69.00 109 ARG A O 1
ATOM 866 N N . LYS A 1 110 ? -39.984 -0.408 51.895 1.00 68.50 110 LYS A N 1
ATOM 867 C CA . LYS A 1 110 ? -41.336 -0.877 52.247 1.00 68.50 110 LYS A CA 1
ATOM 868 C C . LYS A 1 110 ? -41.318 -1.992 53.295 1.00 68.50 110 LYS A C 1
ATOM 870 O O . LYS A 1 110 ? -42.274 -2.107 54.061 1.00 68.50 110 LYS A O 1
ATOM 875 N N . GLU A 1 111 ? -40.251 -2.782 53.373 1.00 58.72 111 GLU A N 1
ATOM 876 C CA . GLU A 1 111 ? -40.210 -3.992 54.200 1.00 58.72 111 GLU A CA 1
ATOM 877 C C . GLU A 1 111 ? -39.301 -3.846 55.433 1.00 58.72 111 GLU A C 1
ATOM 879 O O . GLU A 1 111 ? -38.117 -3.545 55.338 1.00 58.72 111 GLU A O 1
ATOM 884 N N . LYS A 1 112 ? -39.854 -4.089 56.632 1.00 58.44 112 LYS A N 1
ATOM 885 C CA . LYS A 1 112 ? -39.135 -4.000 57.925 1.00 58.44 112 LYS A CA 1
ATOM 886 C C . LYS A 1 112 ? -38.566 -5.341 58.422 1.00 58.44 112 LYS A C 1
ATOM 888 O O . LYS A 1 112 ? -38.072 -5.415 59.547 1.00 58.44 112 LYS A O 1
ATOM 893 N N . SER A 1 113 ? -38.660 -6.409 57.627 1.00 60.22 113 SER A N 1
ATOM 894 C CA . SER A 1 113 ? -38.169 -7.739 58.012 1.00 60.22 113 SER A CA 1
ATOM 895 C C . SER A 1 113 ? -36.650 -7.838 57.828 1.00 60.22 113 SER A C 1
ATOM 897 O O . SER A 1 113 ? -36.139 -7.614 56.732 1.00 60.22 113 SER A O 1
ATOM 899 N N . ARG A 1 114 ? -35.923 -8.202 58.896 1.00 61.25 114 ARG A N 1
ATOM 900 C CA . ARG A 1 114 ? -34.450 -8.316 58.905 1.00 61.25 114 ARG A CA 1
ATOM 901 C C . ARG A 1 114 ? -33.907 -9.264 57.829 1.00 61.25 114 ARG A C 1
ATOM 903 O O . ARG A 1 114 ? -32.859 -8.982 57.263 1.00 61.25 114 ARG A O 1
ATOM 910 N N . GLU A 1 115 ? -34.621 -10.344 57.520 1.00 63.03 115 GLU A N 1
ATOM 911 C CA . GLU A 1 115 ? -34.172 -11.361 56.557 1.00 63.03 115 GLU A CA 1
ATOM 91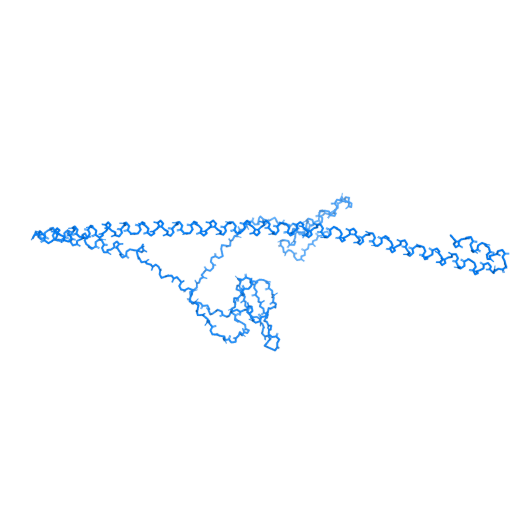2 C C . GLU A 1 115 ? -34.203 -10.860 55.107 1.00 63.03 115 GLU A C 1
ATOM 914 O O . GLU A 1 115 ? -33.283 -11.131 54.338 1.00 63.03 115 GLU A O 1
ATOM 919 N N . ARG A 1 116 ? -35.212 -10.059 54.739 1.00 61.41 116 ARG A N 1
ATOM 920 C CA . ARG A 1 116 ? -35.295 -9.460 53.398 1.00 61.41 116 ARG A CA 1
ATOM 921 C C . ARG A 1 116 ? -34.399 -8.235 53.239 1.00 61.41 116 ARG A C 1
ATOM 923 O O . ARG A 1 116 ? -33.874 -8.010 52.156 1.00 61.41 116 ARG A O 1
ATOM 930 N N . ILE A 1 117 ? -34.134 -7.502 54.323 1.00 65.00 117 ILE A N 1
ATOM 931 C CA . ILE A 1 117 ? -33.125 -6.429 54.345 1.00 65.00 117 ILE A CA 1
ATOM 932 C C . ILE A 1 117 ? -31.731 -6.985 54.023 1.00 65.00 117 ILE A C 1
ATOM 934 O O . ILE A 1 117 ? -30.988 -6.372 53.260 1.00 65.00 117 ILE A O 1
ATOM 938 N N . GLU A 1 118 ? -31.381 -8.150 54.569 1.00 70.50 118 GLU A N 1
ATOM 939 C CA . GLU A 1 118 ? -30.121 -8.835 54.254 1.00 70.50 118 GLU A CA 1
ATOM 940 C C . GLU A 1 118 ? -30.074 -9.326 52.796 1.00 70.50 118 GLU A C 1
ATOM 942 O O . GLU A 1 118 ? -29.053 -9.163 52.131 1.00 70.50 118 GLU A O 1
ATOM 947 N N . GLN A 1 119 ? -31.179 -9.852 52.254 1.00 71.38 119 GLN A N 1
ATOM 948 C CA . GLN A 1 119 ? -31.259 -10.250 50.838 1.00 71.38 119 GLN A CA 1
ATOM 949 C C . GLN A 1 119 ? -31.138 -9.054 49.883 1.00 71.38 119 GLN A C 1
ATOM 951 O O . GLN A 1 119 ? -30.374 -9.108 48.923 1.00 71.38 119 GLN A O 1
ATOM 956 N N . ALA A 1 120 ? -31.820 -7.947 50.172 1.00 64.31 120 ALA A N 1
ATOM 957 C CA . ALA A 1 120 ? -31.741 -6.729 49.372 1.00 64.31 120 ALA A CA 1
ATOM 958 C C . ALA A 1 120 ? -30.360 -6.054 49.467 1.00 64.31 120 ALA A C 1
ATOM 960 O O . ALA A 1 120 ? -29.870 -5.524 48.472 1.00 64.31 120 ALA A O 1
ATOM 961 N N . LYS A 1 121 ? -29.683 -6.120 50.624 1.00 73.44 121 LYS A N 1
ATOM 962 C CA . LYS A 1 121 ? -28.275 -5.704 50.750 1.00 73.44 121 LYS A CA 1
ATOM 963 C C . LYS A 1 121 ? -27.338 -6.565 49.910 1.00 73.44 121 LYS A C 1
ATOM 965 O O . LYS A 1 121 ? -26.437 -6.012 49.289 1.00 73.44 121 LYS A O 1
ATOM 970 N N . LYS A 1 122 ? -27.548 -7.885 49.872 1.00 78.31 122 LYS A N 1
ATOM 971 C CA . LYS A 1 122 ? -26.776 -8.786 49.003 1.00 78.31 122 LYS A CA 1
ATOM 972 C C . LYS A 1 122 ? -27.004 -8.481 47.526 1.00 78.31 122 LYS A C 1
ATOM 974 O O . LYS A 1 122 ? -26.029 -8.317 46.812 1.00 78.31 122 LYS A O 1
ATOM 979 N N . ALA A 1 123 ? -28.250 -8.275 47.101 1.00 72.19 123 ALA A N 1
ATOM 980 C CA . ALA A 1 123 ? -28.557 -7.880 45.725 1.00 72.19 123 ALA A CA 1
ATOM 981 C C . ALA A 1 123 ? -27.926 -6.523 45.341 1.00 72.19 123 ALA A C 1
ATOM 983 O O . ALA A 1 123 ? -27.441 -6.351 44.225 1.00 72.19 123 ALA A O 1
ATOM 984 N N . LEU A 1 124 ? -27.881 -5.562 46.273 1.00 71.62 124 LEU A N 1
ATOM 985 C CA . LEU A 1 124 ? -27.182 -4.284 46.084 1.00 71.62 124 LEU A CA 1
ATOM 986 C C . LEU A 1 124 ? -25.661 -4.451 45.994 1.00 71.62 124 LEU A C 1
ATOM 988 O O . LEU A 1 124 ? -25.035 -3.800 45.161 1.00 71.62 124 LEU A O 1
ATOM 992 N N . ALA A 1 125 ? -25.078 -5.307 46.835 1.00 75.50 125 ALA A N 1
ATOM 993 C CA . ALA A 1 125 ? -23.651 -5.609 46.809 1.00 75.50 125 ALA A CA 1
ATOM 994 C C . ALA A 1 125 ? -23.257 -6.325 45.509 1.00 75.50 125 ALA A C 1
ATOM 996 O O . ALA A 1 125 ? -22.284 -5.929 44.880 1.00 75.50 125 ALA A O 1
ATOM 997 N N . GLU A 1 126 ? -24.056 -7.290 45.051 1.00 77.31 126 GLU A N 1
ATOM 998 C CA . GLU A 1 126 ? -23.863 -7.980 43.771 1.00 77.31 126 GLU A CA 1
ATOM 999 C C . GLU A 1 126 ? -23.992 -7.017 42.583 1.00 77.31 126 GLU A C 1
ATOM 1001 O O . GLU A 1 126 ? -23.174 -7.053 41.667 1.00 77.31 126 GLU A O 1
ATOM 1006 N N . ALA A 1 127 ? -24.959 -6.092 42.608 1.00 67.44 127 ALA A N 1
ATOM 1007 C CA . ALA A 1 127 ? -25.076 -5.053 41.583 1.00 67.44 127 ALA A CA 1
ATOM 1008 C C . ALA A 1 127 ? -23.879 -4.080 41.594 1.00 67.44 127 ALA A C 1
ATOM 1010 O O . ALA A 1 127 ? -23.403 -3.676 40.533 1.00 67.44 127 ALA A O 1
ATOM 1011 N N . GLN A 1 128 ? -23.362 -3.718 42.776 1.00 67.44 128 GLN A N 1
ATOM 1012 C CA . GLN A 1 128 ? -22.142 -2.910 42.914 1.00 67.44 128 GLN A CA 1
ATOM 1013 C C . GLN A 1 128 ? -20.888 -3.657 42.448 1.00 67.44 128 GLN A C 1
ATOM 1015 O O . GLN A 1 128 ? -19.997 -3.051 41.858 1.00 67.44 128 GLN A O 1
ATOM 1020 N N . GLU A 1 129 ? -20.813 -4.963 42.681 1.00 71.62 129 GLU A N 1
ATOM 1021 C CA . GLU A 1 129 ? -19.701 -5.801 42.241 1.00 71.62 129 GLU A CA 1
ATOM 1022 C C . GLU A 1 129 ? -19.721 -5.988 40.716 1.00 71.62 129 GLU A C 1
ATOM 1024 O O . GLU A 1 129 ? -18.687 -5.841 40.067 1.00 71.62 129 GLU A O 1
ATOM 1029 N N . GLN A 1 130 ? -20.905 -6.157 40.116 1.00 65.69 130 GLN A N 1
ATOM 1030 C CA . GLN A 1 130 ? -21.096 -6.153 38.658 1.00 65.69 130 GLN A CA 1
ATOM 1031 C C . GLN A 1 130 ? -20.709 -4.810 38.014 1.00 65.69 130 GLN A C 1
ATOM 1033 O O . GLN A 1 130 ? -20.121 -4.795 36.934 1.00 65.69 130 GLN A O 1
ATOM 1038 N N . LEU A 1 131 ? -20.965 -3.687 38.693 1.00 60.16 131 LEU A N 1
ATOM 1039 C CA . LEU A 1 131 ? -20.495 -2.352 38.290 1.00 60.16 131 LEU A CA 1
ATOM 1040 C C . LEU A 1 131 ? -18.975 -2.170 38.447 1.00 60.16 131 LEU A C 1
ATOM 1042 O O . LEU A 1 131 ? -18.381 -1.383 37.718 1.00 60.16 131 LEU A O 1
ATOM 1046 N N . ASN A 1 132 ? -18.340 -2.884 39.379 1.00 62.06 132 ASN A N 1
ATOM 1047 C CA . ASN A 1 132 ? -16.887 -2.855 39.592 1.00 62.06 132 ASN A CA 1
ATOM 1048 C C . ASN A 1 132 ? -16.121 -3.876 38.739 1.00 62.06 132 ASN A C 1
ATOM 1050 O O . ASN A 1 132 ? -14.888 -3.822 38.690 1.00 62.06 132 ASN A O 1
ATOM 1054 N N . THR A 1 133 ? -16.828 -4.793 38.074 1.00 57.56 133 THR A N 1
ATOM 1055 C CA . THR A 1 133 ? -16.228 -5.791 37.187 1.00 57.56 133 THR A CA 1
ATOM 1056 C C . THR A 1 133 ? -15.638 -5.086 35.959 1.00 57.56 133 THR A C 1
ATOM 1058 O O . THR A 1 133 ? -16.178 -4.088 35.478 1.00 57.56 133 THR A O 1
ATOM 1061 N N . GLU A 1 134 ? -14.510 -5.592 35.455 1.00 55.47 134 GLU A N 1
ATOM 1062 C CA . GLU A 1 134 ? -13.634 -4.978 34.436 1.00 55.47 134 GLU A CA 1
ATOM 1063 C C . GLU A 1 134 ? -14.319 -4.508 33.133 1.00 55.47 134 GLU A C 1
ATOM 1065 O O . GLU A 1 134 ? -13.711 -3.795 32.341 1.00 55.47 134 GLU A O 1
ATOM 1070 N N . THR A 1 135 ? -15.578 -4.879 32.899 1.00 56.38 135 THR A N 1
ATOM 1071 C CA . THR A 1 135 ? -16.419 -4.420 31.784 1.00 56.38 135 THR A CA 1
ATOM 1072 C C . THR A 1 135 ? -16.847 -2.953 31.891 1.00 56.38 135 THR A C 1
ATOM 1074 O O . THR A 1 135 ? -17.047 -2.313 30.861 1.00 56.38 135 THR A O 1
ATOM 1077 N N . TRP A 1 136 ? -16.979 -2.411 33.107 1.00 48.84 136 TRP A N 1
ATOM 1078 C CA . TRP A 1 136 ? -17.379 -1.014 33.361 1.00 48.84 136 TRP A CA 1
ATOM 1079 C C . TRP A 1 136 ? -16.216 -0.107 33.742 1.00 48.84 136 TRP A C 1
ATOM 1081 O O . TRP A 1 136 ? -16.319 1.118 33.641 1.00 48.84 136 TRP A O 1
ATOM 1091 N N . GLN A 1 137 ? -15.087 -0.693 34.140 1.00 47.97 137 GLN A N 1
ATOM 1092 C CA . GLN A 1 137 ? -13.847 0.056 34.190 1.00 47.97 137 GLN A CA 1
ATOM 1093 C C . GLN A 1 137 ? -13.470 0.362 32.748 1.00 47.97 137 GLN A C 1
ATOM 1095 O O . GLN A 1 137 ? -13.054 -0.521 31.997 1.00 47.97 137 GLN A O 1
ATOM 1100 N N . ALA A 1 138 ? -13.622 1.626 32.348 1.00 48.50 138 ALA A N 1
ATOM 1101 C CA . ALA A 1 138 ? -12.871 2.132 31.219 1.00 48.50 138 ALA A CA 1
ATOM 1102 C C . ALA A 1 138 ? -11.423 1.738 31.506 1.00 48.50 138 ALA A C 1
ATOM 1104 O O . ALA A 1 138 ? -10.809 2.296 32.419 1.00 48.50 138 ALA A O 1
ATOM 1105 N N . ARG A 1 139 ? -10.890 0.740 30.780 1.00 49.12 139 ARG A N 1
ATOM 1106 C CA . ARG A 1 139 ? -9.439 0.599 30.686 1.00 49.12 139 ARG A CA 1
ATOM 1107 C C . ARG A 1 139 ? -8.973 2.019 30.435 1.00 49.12 139 ARG A C 1
ATOM 1109 O O . ARG A 1 139 ? -9.526 2.615 29.498 1.00 49.12 139 ARG A O 1
ATOM 1116 N N . PRO A 1 140 ? -8.076 2.585 31.269 1.00 44.41 140 PRO A N 1
ATOM 1117 C CA . PRO A 1 140 ? -7.510 3.869 30.927 1.00 44.41 140 PRO A CA 1
ATOM 1118 C C . PRO A 1 140 ? -7.108 3.684 29.480 1.00 44.41 140 PRO A C 1
ATOM 1120 O O . PRO A 1 140 ? -6.460 2.678 29.140 1.00 44.41 140 PRO A O 1
ATOM 1123 N N . ALA A 1 141 ? -7.639 4.552 28.608 1.00 42.84 141 ALA A N 1
ATOM 1124 C CA . ALA A 1 141 ? -7.067 4.678 27.290 1.00 42.84 141 ALA A CA 1
ATOM 1125 C C . ALA A 1 141 ? -5.576 4.631 27.574 1.00 42.84 141 ALA A C 1
ATOM 1127 O O . ALA A 1 141 ? -5.118 5.287 28.516 1.00 42.84 141 ALA A O 1
ATOM 1128 N N . VAL A 1 142 ? -4.852 3.738 26.908 1.00 41.94 142 VAL A N 1
ATOM 1129 C CA . VAL A 1 142 ? -3.419 3.934 26.849 1.00 41.94 142 VAL A CA 1
ATOM 1130 C C . VAL A 1 142 ? -3.345 5.315 26.222 1.00 41.94 142 VAL A C 1
ATOM 1132 O O . VAL A 1 142 ? -3.516 5.455 25.013 1.00 41.94 142 VAL A O 1
ATOM 1135 N N . GLU A 1 143 ? -3.279 6.339 27.077 1.00 40.84 143 GLU A N 1
ATOM 1136 C CA . GLU A 1 143 ? -2.653 7.601 26.828 1.00 40.84 143 GLU A CA 1
ATOM 1137 C C . GLU A 1 143 ? -1.310 7.090 26.360 1.00 40.84 143 GLU A C 1
ATOM 1139 O O . GLU A 1 143 ? -0.440 6.664 27.124 1.00 40.84 143 GLU A O 1
ATOM 1144 N N . ILE A 1 144 ? -1.232 6.928 25.041 1.00 41.22 144 ILE A N 1
ATOM 1145 C CA . ILE A 1 144 ? -0.001 7.080 24.319 1.00 41.22 144 ILE A CA 1
ATOM 1146 C C . ILE A 1 144 ? 0.345 8.487 24.744 1.00 41.22 144 ILE A C 1
ATOM 1148 O O . ILE A 1 144 ? -0.196 9.447 24.208 1.00 41.22 144 ILE A O 1
ATOM 1152 N N . ASP A 1 145 ? 1.039 8.554 25.874 1.00 38.16 145 ASP A N 1
ATOM 1153 C CA . ASP A 1 145 ? 1.498 9.766 26.484 1.00 38.16 145 ASP A CA 1
ATOM 1154 C C . ASP A 1 145 ? 2.363 10.307 25.356 1.00 38.16 145 ASP A C 1
ATOM 1156 O O . ASP A 1 145 ? 3.473 9.824 25.109 1.00 38.16 145 ASP A O 1
ATOM 1160 N N . GLU A 1 146 ? 1.801 11.247 24.599 1.00 38.62 146 GLU A N 1
ATOM 1161 C CA . GLU A 1 146 ? 2.506 12.210 23.772 1.00 38.62 146 GLU A CA 1
ATOM 1162 C C . GLU A 1 146 ? 3.301 13.104 24.727 1.00 38.62 146 GLU A C 1
ATOM 1164 O O . GLU A 1 146 ? 3.275 14.327 24.670 1.00 38.62 146 GLU A O 1
ATOM 1169 N N . LYS A 1 147 ? 4.060 12.478 25.629 1.00 38.03 147 LYS A N 1
ATOM 1170 C CA . LYS A 1 147 ? 5.322 13.011 26.063 1.00 38.03 147 LYS A CA 1
ATOM 1171 C C . LYS A 1 147 ? 6.136 13.026 24.788 1.00 38.03 147 LYS A C 1
ATOM 1173 O O . LYS A 1 147 ? 6.788 12.042 24.434 1.00 38.03 147 LYS A O 1
ATOM 1178 N N . GLU A 1 148 ? 6.021 14.147 24.0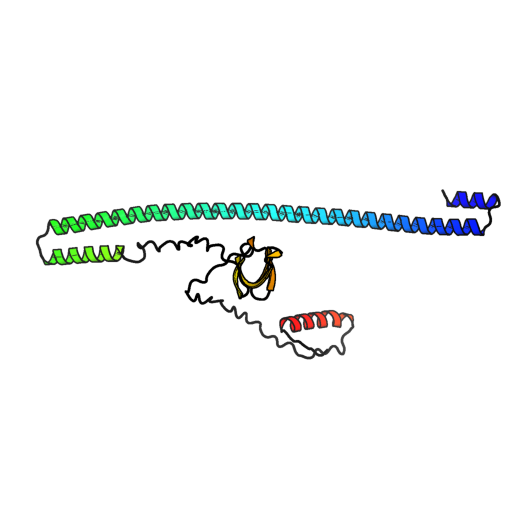80 1.00 40.88 148 GLU A N 1
ATOM 1179 C CA . GLU A 1 148 ? 7.165 14.859 23.540 1.00 40.88 148 GLU A CA 1
ATOM 1180 C C . GLU A 1 148 ? 8.294 14.664 24.551 1.00 40.88 148 GLU A C 1
ATOM 1182 O O . GLU A 1 148 ? 8.426 15.385 25.539 1.00 40.88 148 GLU A O 1
ATOM 1187 N N . ALA A 1 149 ? 9.016 13.554 24.392 1.00 42.09 149 ALA A N 1
ATOM 1188 C CA . ALA A 1 149 ? 10.236 13.324 25.115 1.00 42.09 149 ALA A CA 1
ATOM 1189 C C . ALA A 1 149 ? 11.120 14.440 24.597 1.00 42.09 149 ALA A C 1
ATOM 1191 O O . ALA A 1 149 ? 11.496 14.438 23.422 1.00 42.09 149 ALA A O 1
ATOM 1192 N N . GLU A 1 150 ? 11.288 15.439 25.462 1.00 41.16 150 GLU A N 1
ATOM 1193 C CA . GLU A 1 150 ? 12.149 16.592 25.296 1.00 41.16 150 GLU A CA 1
ATOM 1194 C C . GLU A 1 150 ? 13.340 16.204 24.436 1.00 41.16 150 GLU A C 1
ATOM 1196 O O . GLU A 1 150 ? 13.926 15.137 24.643 1.00 41.16 150 GLU A O 1
ATOM 1201 N N . ALA A 1 151 ? 13.647 17.068 23.470 1.00 43.34 151 ALA A N 1
ATOM 1202 C CA . ALA A 1 151 ? 14.775 16.994 22.557 1.00 43.34 151 ALA A CA 1
ATOM 1203 C C . ALA A 1 151 ? 16.112 16.907 23.321 1.00 43.34 151 ALA A C 1
ATOM 1205 O O . ALA A 1 151 ? 16.918 17.832 23.340 1.00 43.34 151 ALA A O 1
ATOM 1206 N N . GLY A 1 152 ? 16.341 15.787 23.994 1.00 51.97 152 GLY A N 1
ATOM 1207 C CA . GLY A 1 152 ? 17.612 15.384 24.536 1.00 51.97 152 GLY A CA 1
ATOM 1208 C C . GLY A 1 152 ? 18.444 14.911 23.366 1.00 51.97 152 GLY A C 1
ATOM 1209 O O . GLY A 1 152 ? 17.972 14.128 22.537 1.00 51.97 152 GLY A O 1
ATOM 1210 N N . SER A 1 153 ? 19.677 15.397 23.299 1.00 57.97 153 SER A N 1
ATOM 1211 C CA . SER A 1 153 ? 20.636 14.988 22.285 1.00 57.97 153 SER A CA 1
ATOM 1212 C C . SER A 1 153 ? 20.668 13.461 22.170 1.00 57.97 153 SER A C 1
ATOM 1214 O O . SER A 1 153 ? 20.721 12.714 23.158 1.00 57.97 153 SER A O 1
ATOM 1216 N N . ILE A 1 154 ? 20.540 12.997 20.930 1.00 63.22 154 ILE A N 1
ATOM 1217 C CA . ILE A 1 154 ? 20.677 11.589 20.585 1.00 63.22 154 ILE A CA 1
ATOM 1218 C C . ILE A 1 154 ? 22.160 11.265 20.749 1.00 63.22 154 ILE A C 1
ATOM 1220 O O . ILE A 1 154 ? 23.000 11.908 20.125 1.00 63.22 154 ILE A O 1
ATOM 1224 N N . THR A 1 155 ? 22.487 10.295 21.599 1.00 65.06 155 THR A N 1
ATOM 1225 C CA . THR A 1 155 ? 23.873 9.866 21.826 1.00 65.06 155 THR A CA 1
ATOM 1226 C C . THR A 1 155 ? 24.124 8.481 21.238 1.00 65.06 155 THR A C 1
ATOM 1228 O O . THR A 1 155 ? 23.209 7.663 21.122 1.00 65.06 155 THR A O 1
ATOM 1231 N N . ALA A 1 156 ? 25.375 8.203 20.855 1.00 64.81 156 ALA A N 1
ATOM 1232 C CA . ALA A 1 156 ? 25.787 6.873 20.413 1.00 64.81 156 ALA A CA 1
ATOM 1233 C C . ALA A 1 156 ? 25.475 5.825 21.500 1.00 64.81 156 ALA A C 1
ATOM 1235 O O . ALA A 1 156 ? 25.864 5.988 22.654 1.00 64.81 156 ALA A O 1
ATOM 1236 N N . GLY A 1 157 ? 24.758 4.762 21.130 1.00 65.50 157 GLY A N 1
ATOM 1237 C CA . GLY A 1 157 ? 24.277 3.711 22.032 1.00 65.50 157 GLY A CA 1
ATOM 1238 C C . GLY A 1 157 ? 22.790 3.791 22.397 1.00 65.50 157 GLY A C 1
ATOM 1239 O O . GLY A 1 157 ? 22.254 2.815 22.925 1.00 65.50 157 GLY A O 1
ATOM 1240 N N . ASP A 1 158 ? 22.096 4.890 22.085 1.00 71.75 158 ASP A N 1
ATOM 1241 C CA . ASP A 1 158 ? 20.669 5.024 22.391 1.00 71.75 158 ASP A CA 1
ATOM 1242 C C . ASP A 1 158 ? 19.794 4.124 21.505 1.00 71.75 158 ASP A C 1
ATOM 1244 O O . ASP A 1 158 ? 20.076 3.894 20.326 1.00 71.75 158 ASP A O 1
ATOM 1248 N N . THR A 1 159 ? 18.687 3.634 22.071 1.00 71.94 159 THR A N 1
ATOM 1249 C CA . THR A 1 159 ? 17.621 3.000 21.284 1.00 71.94 159 THR A CA 1
ATOM 1250 C C . THR A 1 159 ? 16.654 4.076 20.816 1.00 71.94 159 THR A C 1
ATOM 1252 O O . THR A 1 159 ? 16.020 4.755 21.622 1.00 71.94 159 THR A O 1
ATOM 1255 N N . VAL A 1 160 ? 16.535 4.217 19.506 1.00 74.88 160 VAL A N 1
ATOM 1256 C CA . VAL A 1 160 ? 15.720 5.231 18.850 1.00 74.88 160 VAL A CA 1
ATOM 1257 C C . VAL A 1 160 ? 14.633 4.591 18.000 1.00 74.88 160 VAL A C 1
ATOM 1259 O O . VAL A 1 160 ? 14.732 3.442 17.560 1.00 74.88 160 VAL A O 1
ATOM 1262 N N . TRP A 1 161 ? 13.563 5.341 17.784 1.00 77.06 161 TRP A N 1
ATOM 1263 C CA . TRP A 1 161 ? 12.476 4.971 16.896 1.00 77.06 161 TRP A CA 1
ATOM 1264 C C . TRP A 1 161 ? 12.617 5.720 15.573 1.00 77.06 161 TRP A C 1
ATOM 1266 O O . TRP A 1 161 ? 12.750 6.943 15.559 1.00 77.06 161 TRP A O 1
ATOM 1276 N N . LEU A 1 162 ? 12.592 4.986 14.464 1.00 74.56 162 LEU A N 1
ATOM 1277 C CA . LEU A 1 162 ? 12.620 5.559 13.121 1.00 74.56 162 LEU A CA 1
ATOM 1278 C C . LEU A 1 162 ? 11.201 5.932 12.699 1.00 74.56 162 LEU A C 1
ATOM 1280 O O . LEU A 1 162 ? 10.360 5.041 12.573 1.00 74.56 162 LEU A O 1
ATOM 1284 N N . LYS A 1 163 ? 10.938 7.222 12.462 1.00 70.38 163 LYS A N 1
ATOM 1285 C CA . LYS A 1 163 ? 9.610 7.723 12.056 1.00 70.38 163 LYS A CA 1
ATOM 1286 C C . LYS A 1 163 ? 9.153 7.119 10.734 1.00 70.38 163 LYS A C 1
ATOM 1288 O O . LYS A 1 163 ? 8.042 6.610 10.646 1.00 70.38 163 LYS A O 1
ATOM 1293 N N . ASP A 1 164 ? 10.054 7.114 9.757 1.00 67.50 164 ASP A N 1
ATOM 1294 C CA . ASP A 1 164 ? 9.747 6.725 8.378 1.00 67.50 164 ASP A CA 1
ATOM 1295 C C . ASP A 1 164 ? 9.529 5.212 8.232 1.00 67.50 164 ASP A C 1
ATOM 1297 O O . ASP A 1 164 ? 8.715 4.765 7.431 1.00 67.50 164 ASP A O 1
ATOM 1301 N N . ALA A 1 165 ? 10.243 4.411 9.030 1.00 65.00 165 ALA A N 1
ATOM 1302 C CA . ALA A 1 165 ? 10.182 2.952 8.958 1.00 65.00 165 ALA A CA 1
ATOM 1303 C C . ALA A 1 165 ? 9.276 2.321 10.029 1.00 65.00 165 ALA A C 1
ATOM 1305 O O . ALA A 1 165 ? 8.884 1.164 9.890 1.00 65.00 165 ALA A O 1
ATOM 1306 N N . GLY A 1 166 ? 8.970 3.029 11.120 1.00 68.50 166 GLY A N 1
ATOM 1307 C CA . GLY A 1 166 ? 8.271 2.455 12.272 1.00 68.50 166 GLY A CA 1
ATOM 1308 C C . GLY A 1 166 ? 9.056 1.321 12.949 1.00 68.50 166 GLY A C 1
ATOM 1309 O O . GLY A 1 166 ? 8.464 0.359 13.440 1.00 68.50 166 GLY A O 1
ATOM 1310 N N . VAL A 1 167 ? 10.392 1.390 12.936 1.00 70.50 167 VAL A N 1
ATOM 1311 C CA . VAL A 1 167 ? 11.288 0.337 13.444 1.00 70.50 167 VAL A CA 1
ATOM 1312 C C . VAL A 1 167 ? 12.170 0.880 14.570 1.00 70.50 167 VAL A C 1
ATOM 1314 O O . VAL A 1 167 ? 12.586 2.038 14.551 1.00 70.50 167 VAL A O 1
ATOM 1317 N N . ARG A 1 168 ? 12.479 0.025 15.555 1.00 76.19 168 ARG A N 1
ATOM 1318 C CA . ARG A 1 168 ? 13.478 0.315 16.598 1.00 76.19 168 ARG A CA 1
ATOM 1319 C C . ARG A 1 168 ? 14.879 0.134 16.031 1.00 76.19 168 ARG A C 1
ATOM 1321 O O . ARG A 1 168 ? 15.176 -0.927 15.482 1.00 76.19 168 ARG A O 1
ATOM 1328 N N . ALA A 1 169 ? 15.739 1.116 16.237 1.00 72.12 169 ALA A N 1
ATOM 1329 C CA . ALA A 1 169 ? 17.133 1.055 15.836 1.00 72.12 169 ALA A CA 1
ATOM 1330 C C . ALA A 1 169 ? 18.044 1.493 16.987 1.00 72.12 169 ALA A C 1
ATOM 1332 O O . ALA A 1 169 ? 17.631 2.253 17.859 1.00 72.12 169 ALA A O 1
ATOM 1333 N N . THR A 1 170 ? 19.276 0.998 17.016 1.00 78.50 170 THR A N 1
ATOM 1334 C CA . THR A 1 170 ? 20.306 1.453 17.957 1.00 78.50 170 THR A CA 1
ATOM 1335 C C . THR A 1 170 ? 21.253 2.412 17.259 1.00 78.50 170 THR A C 1
ATOM 1337 O O . THR A 1 170 ? 21.712 2.143 16.152 1.00 78.50 170 THR A O 1
ATOM 1340 N N . VAL A 1 171 ? 21.548 3.540 17.891 1.00 77.44 171 VAL A N 1
ATOM 1341 C CA . VAL A 1 171 ? 22.442 4.556 17.331 1.00 77.44 171 VAL A CA 1
ATOM 1342 C C . VAL A 1 171 ? 23.886 4.082 17.451 1.00 77.44 171 VAL A C 1
ATOM 1344 O O . VAL A 1 171 ? 24.340 3.749 18.543 1.00 77.44 171 VAL A O 1
ATOM 1347 N N . LEU A 1 172 ? 24.612 4.054 16.337 1.00 72.44 172 LEU A N 1
ATOM 1348 C CA . LEU A 1 172 ? 26.037 3.720 16.287 1.00 72.44 172 LEU A CA 1
ATOM 1349 C C . LEU A 1 172 ? 26.893 4.979 16.412 1.00 72.44 172 LEU A C 1
ATOM 1351 O O . LEU A 1 172 ? 27.809 5.031 17.229 1.00 72.44 172 LEU A O 1
ATOM 1355 N N . SER A 1 173 ? 26.579 5.995 15.612 1.00 70.12 173 SER A N 1
ATOM 1356 C CA . SER A 1 173 ? 27.315 7.253 15.572 1.00 70.12 173 SER A CA 1
ATOM 1357 C C . SER A 1 173 ? 26.368 8.410 15.251 1.00 70.12 173 SER A C 1
ATOM 1359 O O . SER A 1 173 ? 25.364 8.245 14.554 1.00 70.12 173 SER A O 1
ATOM 1361 N N . VAL A 1 174 ? 26.674 9.586 15.796 1.00 74.69 174 VAL A N 1
ATOM 1362 C CA . VAL A 1 174 ? 25.926 10.824 15.556 1.00 74.69 174 VAL A CA 1
ATOM 1363 C C . VAL A 1 174 ? 26.909 11.859 15.038 1.00 74.69 174 VAL A C 1
ATOM 1365 O O . VAL A 1 174 ? 27.916 12.140 15.685 1.00 74.69 174 VAL A O 1
ATOM 1368 N N . SER A 1 175 ? 26.630 12.409 13.861 1.00 71.62 175 SER A N 1
ATOM 1369 C CA . SER A 1 175 ? 27.383 13.515 13.276 1.00 71.62 175 SER A CA 1
ATOM 1370 C C . SER A 1 175 ? 26.546 14.785 13.389 1.00 71.62 175 SER A C 1
ATOM 1372 O O . SER A 1 175 ? 25.757 15.109 12.498 1.00 71.62 175 SER A O 1
ATOM 1374 N N . GLU A 1 176 ? 26.718 15.503 14.502 1.00 64.94 176 GLU A N 1
ATOM 1375 C CA . GLU A 1 176 ? 26.007 16.761 14.776 1.00 64.94 176 GLU A CA 1
ATOM 1376 C C . GLU A 1 176 ? 26.320 17.837 13.720 1.00 64.94 176 GLU A C 1
ATOM 1378 O O . GLU A 1 176 ? 25.427 18.569 13.308 1.00 64.94 176 GLU A O 1
ATOM 1383 N N . GLU A 1 177 ? 27.547 17.862 13.184 1.00 61.12 177 GLU A N 1
ATOM 1384 C CA . GLU A 1 177 ? 27.967 18.815 12.141 1.00 61.12 177 GLU A CA 1
ATOM 1385 C C . GLU A 1 177 ? 27.213 18.655 10.813 1.00 61.12 177 GLU A C 1
ATOM 1387 O O . GLU A 1 177 ? 27.055 19.620 10.065 1.00 61.12 177 GLU A O 1
ATOM 1392 N N . ARG A 1 178 ? 26.762 17.435 10.490 1.00 60.28 178 ARG A N 1
ATOM 1393 C CA . ARG A 1 178 ? 26.076 17.121 9.223 1.00 60.28 178 ARG A CA 1
ATOM 1394 C C . ARG A 1 178 ? 24.588 16.828 9.398 1.00 60.28 178 ARG A C 1
ATOM 1396 O O . ARG A 1 178 ? 23.891 16.629 8.406 1.00 60.28 178 ARG A O 1
ATOM 1403 N N . GLY A 1 179 ? 24.105 16.781 10.637 1.00 66.56 179 GLY A N 1
ATOM 1404 C CA . GLY A 1 179 ? 22.734 16.400 10.960 1.00 66.56 179 GLY A CA 1
ATOM 1405 C C . GLY A 1 179 ? 22.390 14.950 10.600 1.00 66.56 179 GLY A C 1
ATOM 1406 O O . GLY A 1 179 ? 21.233 14.655 10.291 1.00 66.56 179 GLY A O 1
ATOM 1407 N N . LEU A 1 180 ? 23.389 14.058 10.590 1.00 72.56 180 LEU A N 1
ATOM 1408 C CA . LEU A 1 180 ? 23.257 12.653 10.193 1.00 72.56 180 LEU A CA 1
ATOM 1409 C C . LEU A 1 180 ? 23.484 11.717 11.386 1.00 72.56 180 LEU A C 1
ATOM 1411 O O . LEU A 1 180 ? 24.357 11.952 12.221 1.00 72.56 180 LEU A O 1
ATOM 1415 N N . VAL A 1 181 ? 22.725 10.628 11.430 1.00 76.31 181 VAL A N 1
ATOM 1416 C CA . VAL A 1 181 ? 22.785 9.568 12.439 1.00 76.31 181 VAL A CA 1
ATOM 1417 C C . VAL A 1 181 ? 22.953 8.233 11.739 1.00 76.31 181 VAL A C 1
ATOM 1419 O O . VAL A 1 181 ? 22.158 7.879 10.869 1.00 76.31 181 VAL A O 1
ATOM 1422 N N . GLU A 1 182 ? 23.951 7.461 12.143 1.00 76.06 182 GLU A N 1
ATOM 1423 C CA . GLU A 1 182 ? 24.056 6.062 11.748 1.00 76.06 182 GLU A CA 1
ATOM 1424 C C . GLU A 1 182 ? 23.336 5.195 12.769 1.00 76.06 182 GLU A C 1
ATOM 1426 O O . GLU A 1 182 ? 23.638 5.222 13.965 1.00 76.06 182 GLU A O 1
ATOM 1431 N N . VAL A 1 183 ? 22.385 4.402 12.290 1.00 79.88 183 VAL A N 1
ATOM 1432 C CA . VAL A 1 183 ? 21.579 3.516 13.121 1.00 79.88 183 VAL A CA 1
ATOM 1433 C C . VAL A 1 183 ? 21.661 2.079 12.625 1.00 79.88 183 VAL A C 1
ATOM 1435 O O . VAL A 1 183 ? 21.782 1.800 11.430 1.00 79.88 183 VAL A O 1
ATOM 1438 N N . HIS A 1 184 ? 21.553 1.149 13.563 1.00 76.44 184 HIS A N 1
ATOM 1439 C CA . HIS A 1 184 ? 21.441 -0.274 13.311 1.00 76.44 184 HIS A CA 1
ATOM 1440 C C . HIS A 1 184 ? 20.005 -0.719 13.603 1.00 76.44 184 HIS A C 1
ATOM 1442 O O . HIS A 1 184 ? 19.577 -0.782 14.755 1.00 76.44 184 HIS A O 1
ATOM 1448 N N . ALA A 1 185 ? 19.251 -1.044 12.554 1.00 71.94 185 ALA A N 1
ATOM 1449 C CA . ALA A 1 185 ? 17.921 -1.634 12.659 1.00 71.94 185 ALA A CA 1
ATOM 1450 C C . ALA A 1 185 ? 18.010 -3.147 12.386 1.00 71.94 185 ALA A C 1
ATOM 1452 O O . ALA A 1 185 ? 18.026 -3.607 11.241 1.00 71.94 185 ALA A O 1
ATOM 1453 N N . GLY A 1 186 ? 18.101 -3.954 13.445 1.00 72.44 186 GLY A N 1
ATOM 1454 C CA . GLY A 1 186 ? 18.120 -5.418 13.343 1.00 72.44 186 GLY A CA 1
ATOM 1455 C C . GLY A 1 186 ? 19.433 -6.000 12.800 1.00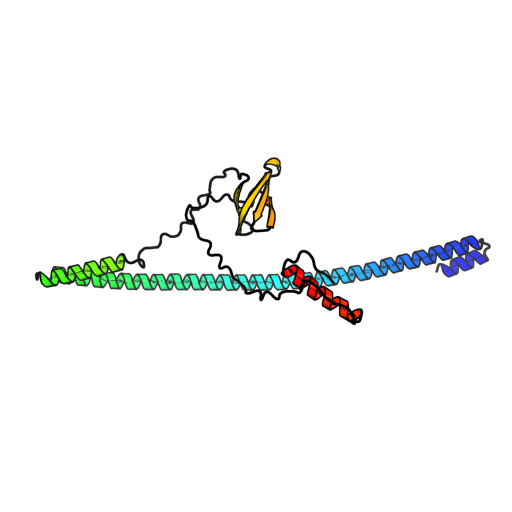 72.44 186 GLY A C 1
ATOM 1456 O O . GLY A 1 186 ? 20.300 -6.344 13.591 1.00 72.44 186 GLY A O 1
ATOM 1457 N N . LYS A 1 187 ? 19.531 -6.192 11.474 1.00 64.81 187 LYS A N 1
ATOM 1458 C CA . LYS A 1 187 ? 20.752 -6.642 10.758 1.00 64.81 187 LYS A CA 1
ATOM 1459 C C . LYS A 1 187 ? 21.244 -5.626 9.719 1.00 64.81 187 LYS A C 1
ATOM 1461 O O . LYS A 1 187 ? 22.207 -5.896 9.009 1.00 64.81 187 LYS A O 1
ATOM 1466 N N . VAL A 1 188 ? 20.532 -4.510 9.571 1.00 65.62 188 VAL A N 1
ATOM 1467 C CA . VAL A 1 188 ? 20.774 -3.510 8.531 1.00 65.62 188 VAL A CA 1
ATOM 1468 C C . VAL A 1 188 ? 21.309 -2.244 9.186 1.00 65.62 188 VAL A C 1
ATOM 1470 O O . VAL A 1 188 ? 20.732 -1.752 10.158 1.00 65.62 188 VAL A O 1
ATOM 1473 N N . GLN A 1 189 ? 22.405 -1.725 8.641 1.00 77.38 189 GLN A N 1
ATOM 1474 C CA . GLN A 1 189 ? 22.983 -0.436 9.009 1.00 77.38 189 GLN A CA 1
ATOM 1475 C C . GLN A 1 189 ? 22.516 0.621 8.005 1.00 77.38 189 GLN A C 1
ATOM 1477 O O . GLN A 1 189 ? 22.569 0.389 6.798 1.00 77.38 189 GLN A O 1
ATOM 1482 N N . MET A 1 190 ? 22.036 1.763 8.496 1.00 74.25 190 MET A N 1
ATOM 1483 C CA . MET A 1 190 ? 21.547 2.860 7.657 1.00 74.25 190 MET A CA 1
ATOM 1484 C C . MET A 1 190 ? 21.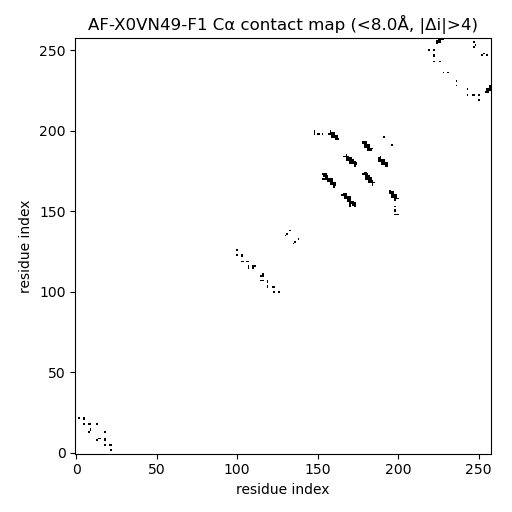919 4.218 8.249 1.00 74.25 190 MET A C 1
ATOM 1486 O O . MET A 1 190 ? 21.983 4.378 9.467 1.00 74.25 190 MET A O 1
ATOM 1490 N N . THR A 1 191 ? 22.144 5.195 7.376 1.00 77.31 191 THR A N 1
ATOM 1491 C CA . THR A 1 191 ? 22.429 6.583 7.751 1.00 77.31 191 THR A CA 1
ATOM 1492 C C . THR A 1 191 ? 21.190 7.425 7.472 1.00 77.31 191 THR A C 1
ATOM 1494 O O . THR A 1 191 ? 20.710 7.466 6.342 1.00 77.31 191 THR A O 1
ATOM 1497 N N . LEU A 1 192 ? 20.655 8.075 8.500 1.00 74.94 192 LEU A N 1
ATOM 1498 C CA . LEU A 1 192 ? 19.423 8.859 8.449 1.00 74.94 192 LEU A CA 1
ATOM 1499 C C . LEU A 1 192 ? 19.662 10.275 8.965 1.00 74.94 192 LEU A C 1
ATOM 1501 O O . LEU A 1 192 ? 20.678 10.560 9.592 1.00 74.94 192 LEU A O 1
ATOM 1505 N N . ARG A 1 193 ? 18.728 11.184 8.691 1.00 75.25 193 ARG A N 1
ATOM 1506 C CA . ARG A 1 193 ? 18.769 12.549 9.230 1.00 75.25 193 ARG A CA 1
ATOM 1507 C C . ARG A 1 193 ? 18.278 12.545 10.678 1.00 75.25 193 ARG A C 1
ATOM 1509 O O . ARG A 1 193 ? 17.397 11.756 11.011 1.00 75.25 193 ARG A O 1
ATOM 1516 N N . LEU A 1 194 ? 18.811 13.442 11.510 1.00 65.50 194 LEU A N 1
ATOM 1517 C CA . LEU A 1 194 ? 18.397 13.597 12.915 1.00 65.50 194 LEU A CA 1
ATOM 1518 C C . LEU A 1 194 ? 16.874 13.773 13.069 1.00 65.50 194 LEU A C 1
ATOM 1520 O O . LEU A 1 194 ? 16.287 13.188 13.971 1.00 65.50 194 LEU A O 1
ATOM 1524 N N . ASP A 1 195 ? 16.228 14.489 12.144 1.00 67.06 195 ASP A N 1
ATOM 1525 C CA . ASP A 1 195 ? 14.783 14.773 12.181 1.00 67.06 195 ASP A CA 1
ATOM 1526 C C . ASP A 1 195 ? 13.895 13.520 12.032 1.00 67.06 195 ASP A C 1
ATOM 1528 O O . ASP A 1 195 ? 12.753 13.494 12.505 1.00 67.06 195 ASP A O 1
ATOM 1532 N N . SER A 1 196 ? 14.415 12.465 11.394 1.00 64.88 196 SER A N 1
ATOM 1533 C CA . SER A 1 196 ? 13.706 11.195 11.164 1.00 64.88 196 SER A CA 1
ATOM 1534 C C . SER A 1 196 ? 13.769 10.246 12.370 1.00 64.88 196 SER A C 1
ATOM 1536 O O . SER A 1 196 ? 13.214 9.141 12.320 1.00 64.88 196 SER A O 1
ATOM 1538 N N . VAL A 1 197 ? 14.455 10.642 13.446 1.00 66.75 197 VAL A N 1
ATOM 1539 C CA . VAL A 1 197 ? 14.792 9.781 14.581 1.00 66.75 197 VAL A CA 1
ATOM 1540 C C . VAL A 1 197 ? 14.235 10.370 15.875 1.00 66.75 197 VAL A C 1
ATOM 1542 O O . VAL A 1 197 ? 14.513 11.511 16.225 1.00 66.75 197 VAL A O 1
ATOM 1545 N N . GLU A 1 198 ? 13.463 9.579 16.618 1.00 70.75 198 GLU A N 1
ATOM 1546 C CA . GLU A 1 198 ? 12.929 9.970 17.926 1.00 70.75 198 GLU A CA 1
ATOM 1547 C C . GLU A 1 198 ? 13.538 9.131 19.049 1.00 70.75 198 GLU A C 1
ATOM 1549 O O . GLU A 1 198 ? 13.502 7.895 19.031 1.00 70.75 198 GLU A O 1
ATOM 1554 N N . LYS A 1 199 ? 14.071 9.810 20.068 1.00 64.06 199 LYS A N 1
ATOM 1555 C CA . LYS A 1 199 ? 14.546 9.172 21.294 1.00 64.06 199 LYS A CA 1
ATOM 1556 C C . LYS A 1 199 ? 13.339 8.766 22.134 1.00 64.06 199 LYS A C 1
ATOM 1558 O O . LYS A 1 199 ? 12.684 9.601 22.746 1.00 64.06 199 LYS A O 1
ATOM 1563 N N . ARG A 1 200 ? 13.045 7.466 22.185 1.00 63.62 200 ARG A N 1
ATOM 1564 C CA . ARG A 1 200 ? 12.063 6.915 23.127 1.00 63.62 200 ARG A CA 1
ATOM 1565 C C . ARG A 1 200 ? 12.792 6.243 24.278 1.00 63.62 200 ARG A C 1
ATOM 1567 O O . ARG A 1 200 ? 13.471 5.238 24.088 1.00 63.62 200 ARG A O 1
ATOM 1574 N N . ILE A 1 201 ? 12.616 6.786 25.481 1.00 49.56 201 ILE A N 1
ATOM 1575 C CA . ILE A 1 201 ? 13.053 6.131 26.715 1.00 49.56 201 ILE A CA 1
ATOM 1576 C C . ILE A 1 201 ? 12.249 4.828 26.834 1.00 49.56 201 ILE A C 1
ATOM 1578 O O . ILE A 1 201 ? 11.018 4.865 26.727 1.00 49.56 201 ILE A O 1
ATOM 1582 N N . PRO A 1 202 ? 12.892 3.663 27.017 1.00 43.88 202 PRO A N 1
ATOM 1583 C CA . PRO A 1 202 ? 12.150 2.433 27.209 1.00 43.88 202 PRO A CA 1
ATOM 1584 C C . PRO A 1 202 ? 11.345 2.548 28.505 1.00 43.88 202 PRO A C 1
ATOM 1586 O O . PRO A 1 202 ? 11.903 2.726 29.586 1.00 43.88 202 PRO A O 1
ATOM 1589 N N . SER A 1 203 ? 10.021 2.418 28.399 1.00 36.81 203 SER A N 1
ATOM 1590 C CA . SER A 1 203 ? 9.195 2.037 29.541 1.00 36.81 203 SER A CA 1
ATOM 1591 C C . SER A 1 203 ? 9.827 0.791 30.161 1.00 36.81 203 SER A C 1
ATOM 1593 O O . SER A 1 203 ? 10.061 -0.202 29.470 1.00 36.81 203 SER A O 1
ATOM 1595 N N . THR A 1 204 ? 10.122 0.839 31.457 1.00 41.69 204 THR A N 1
ATOM 1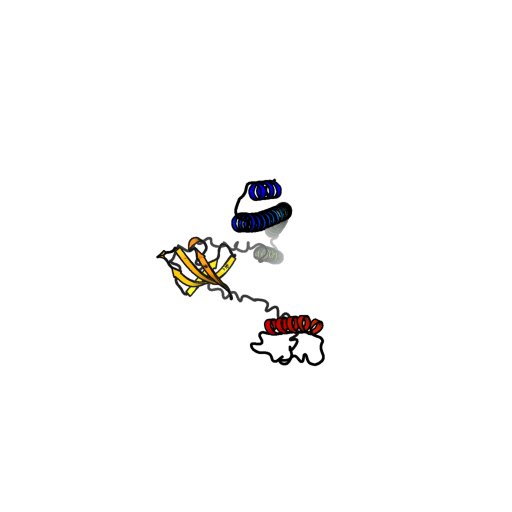596 C CA . THR A 1 204 ? 10.651 -0.265 32.272 1.00 41.69 204 THR A CA 1
ATOM 1597 C C . THR A 1 204 ? 9.637 -1.400 32.469 1.00 41.69 204 THR A C 1
ATOM 1599 O O . THR A 1 204 ? 9.643 -2.097 33.479 1.00 41.69 204 THR A O 1
ATOM 1602 N N . GLY A 1 205 ? 8.775 -1.645 31.486 1.00 39.56 205 GLY A N 1
ATOM 1603 C CA . GLY A 1 205 ? 8.128 -2.925 31.292 1.00 39.56 205 GLY A CA 1
ATOM 1604 C C . GLY A 1 205 ? 8.990 -3.735 30.342 1.00 39.56 205 GLY A C 1
ATOM 1605 O O . GLY A 1 205 ? 9.100 -3.396 29.166 1.00 39.56 205 GLY A O 1
ATOM 1606 N N . ALA A 1 206 ? 9.586 -4.822 30.830 1.00 42.56 206 ALA A N 1
ATOM 1607 C CA . ALA A 1 206 ? 10.117 -5.870 29.974 1.00 42.56 206 ALA A CA 1
ATOM 1608 C C . ALA A 1 206 ? 8.967 -6.429 29.122 1.00 42.56 206 ALA A C 1
ATOM 1610 O O . ALA A 1 206 ? 8.347 -7.441 29.456 1.00 42.56 206 ALA A O 1
ATOM 1611 N N . VAL A 1 207 ? 8.666 -5.759 28.010 1.00 40.28 207 VAL A N 1
ATOM 1612 C CA . VAL A 1 207 ? 7.894 -6.335 26.926 1.00 40.28 207 VAL A CA 1
ATOM 1613 C C . VAL A 1 207 ? 8.804 -7.421 26.399 1.00 40.28 207 VAL A C 1
ATOM 1615 O O . VAL A 1 207 ? 9.710 -7.169 25.606 1.00 40.28 207 VAL A O 1
ATOM 1618 N N . LYS A 1 208 ? 8.583 -8.641 26.899 1.00 44.69 208 LYS A N 1
ATOM 1619 C CA . LYS A 1 208 ? 8.934 -9.852 26.180 1.00 44.69 208 LYS A CA 1
ATOM 1620 C C . LYS A 1 208 ? 8.301 -9.657 24.815 1.00 44.69 208 LYS A C 1
ATOM 1622 O O . LYS A 1 208 ? 7.107 -9.886 24.638 1.00 44.69 208 LYS A O 1
ATOM 1627 N N . THR A 1 209 ? 9.082 -9.168 23.862 1.00 42.75 209 THR A N 1
ATOM 1628 C CA . THR A 1 209 ? 8.808 -9.392 22.462 1.00 42.75 209 THR A CA 1
ATOM 1629 C C . THR A 1 209 ? 8.851 -10.902 22.349 1.00 42.75 209 THR A C 1
ATOM 1631 O O . THR A 1 209 ? 9.896 -11.519 22.159 1.00 42.75 209 THR A O 1
ATOM 1634 N N . GLY A 1 210 ? 7.685 -11.515 22.545 1.00 44.31 210 GLY A N 1
ATOM 1635 C CA . GLY A 1 210 ? 7.354 -12.794 21.968 1.00 44.31 210 GLY A CA 1
ATOM 1636 C C . GLY A 1 210 ? 7.398 -12.584 20.468 1.00 44.31 210 GLY A C 1
ATOM 1637 O O . GLY A 1 210 ? 6.370 -12.557 19.805 1.00 44.31 210 GLY A O 1
ATOM 1638 N N . GLY A 1 211 ? 8.608 -12.388 19.935 1.00 39.16 211 GLY A N 1
ATOM 1639 C CA . GLY A 1 211 ? 8.912 -12.816 18.601 1.00 39.16 211 GLY A CA 1
ATOM 1640 C C . GLY A 1 211 ? 8.562 -14.282 18.651 1.00 39.16 211 GLY A C 1
ATOM 1641 O O . GLY A 1 211 ? 9.286 -15.080 19.250 1.00 39.16 211 GLY A O 1
ATOM 1642 N N . ALA A 1 212 ? 7.390 -14.615 18.118 1.00 39.44 212 ALA A N 1
ATOM 1643 C CA . ALA A 1 212 ? 7.157 -15.948 17.643 1.00 39.44 212 ALA A CA 1
ATOM 1644 C C . ALA A 1 212 ? 8.366 -16.212 16.751 1.00 39.44 212 ALA A C 1
ATOM 1646 O O . ALA A 1 212 ? 8.480 -15.676 15.649 1.00 39.44 212 ALA A O 1
ATOM 1647 N N . LEU A 1 213 ? 9.329 -16.962 17.287 1.00 44.62 213 LEU A N 1
ATOM 1648 C CA . LEU A 1 213 ? 10.265 -17.705 16.486 1.00 44.62 213 LEU A CA 1
ATOM 1649 C C . LEU A 1 213 ? 9.341 -18.595 15.677 1.00 44.62 213 LEU A C 1
ATOM 1651 O O . LEU A 1 213 ? 8.986 -19.694 16.101 1.00 44.62 213 LEU A O 1
ATOM 1655 N N . ILE A 1 214 ? 8.910 -18.086 14.524 1.00 40.31 214 ILE A N 1
ATOM 1656 C CA . ILE A 1 214 ? 8.499 -18.908 13.416 1.00 40.31 214 ILE A CA 1
ATOM 1657 C C . ILE A 1 214 ? 9.782 -19.669 13.114 1.00 40.31 214 ILE A C 1
ATOM 1659 O O . ILE A 1 214 ? 10.595 -19.287 12.275 1.00 40.31 214 ILE A O 1
ATOM 1663 N N . ARG A 1 215 ? 9.984 -20.764 13.853 1.00 45.47 215 ARG A N 1
ATOM 1664 C CA . ARG A 1 215 ? 10.704 -21.919 13.370 1.00 45.47 215 ARG A CA 1
ATOM 1665 C C . ARG A 1 215 ? 9.845 -22.393 12.212 1.00 45.47 215 ARG A C 1
ATOM 1667 O O . ARG A 1 215 ? 9.112 -23.370 12.321 1.00 45.47 215 ARG A O 1
ATOM 1674 N N . ARG A 1 216 ? 9.924 -21.675 11.085 1.00 39.50 216 ARG A N 1
ATOM 1675 C CA . ARG A 1 216 ? 9.817 -22.321 9.794 1.00 39.50 216 ARG A CA 1
ATOM 1676 C C . ARG A 1 216 ? 10.824 -23.432 9.954 1.00 39.50 216 ARG A C 1
ATOM 1678 O O . ARG A 1 216 ? 12.019 -23.172 10.093 1.00 39.50 216 ARG A O 1
ATOM 1685 N N . GLY A 1 217 ? 10.326 -24.656 10.053 1.00 41.53 217 GLY A N 1
ATOM 1686 C CA . GLY A 1 217 ? 11.122 -25.787 9.664 1.00 41.53 217 GLY A CA 1
ATOM 1687 C C . GLY A 1 217 ? 11.502 -25.508 8.221 1.00 41.53 217 GLY A C 1
ATOM 1688 O O . GLY A 1 217 ? 10.831 -25.977 7.310 1.00 41.53 217 GLY A O 1
ATOM 1689 N N . MET A 1 218 ? 12.569 -24.728 8.008 1.00 42.53 218 MET A N 1
ATOM 1690 C CA . MET A 1 218 ? 13.507 -25.071 6.969 1.00 42.53 218 MET A CA 1
ATOM 1691 C C . MET A 1 218 ? 13.792 -26.517 7.299 1.00 42.53 218 MET A C 1
ATOM 1693 O O . MET A 1 218 ? 14.458 -26.832 8.291 1.00 42.53 218 MET A O 1
ATOM 1697 N N . ARG A 1 219 ? 13.155 -27.410 6.542 1.00 44.94 219 ARG A N 1
ATOM 1698 C CA . ARG A 1 219 ? 13.718 -28.725 6.331 1.00 44.94 219 ARG A CA 1
ATOM 1699 C C . ARG A 1 219 ? 15.167 -28.398 6.029 1.00 44.94 219 ARG A C 1
ATOM 1701 O O . ARG A 1 219 ? 15.438 -27.735 5.033 1.00 44.94 219 ARG A O 1
ATOM 1708 N N . LYS A 1 220 ? 16.055 -28.691 6.978 1.00 47.75 220 LYS A N 1
ATOM 1709 C CA . LYS A 1 220 ? 17.487 -28.641 6.747 1.00 47.75 220 LYS A CA 1
ATOM 1710 C C . LYS A 1 220 ? 17.703 -29.708 5.688 1.00 47.75 220 LYS A C 1
ATOM 1712 O O . LYS A 1 220 ? 17.958 -30.859 6.033 1.00 47.75 220 LYS A O 1
ATOM 1717 N N . SER A 1 221 ? 17.464 -29.358 4.427 1.00 54.56 221 SER A N 1
ATOM 1718 C CA . SER A 1 221 ? 18.032 -30.089 3.320 1.00 54.56 221 SER A CA 1
ATOM 1719 C C . SER A 1 221 ? 19.515 -29.909 3.562 1.00 54.56 221 SER A C 1
ATOM 1721 O O . SER A 1 221 ? 20.038 -28.799 3.496 1.00 54.56 221 SER A O 1
ATOM 1723 N N . ARG A 1 222 ? 20.147 -30.949 4.103 1.00 61.94 222 ARG A N 1
ATOM 1724 C CA . ARG A 1 222 ? 21.589 -30.965 4.278 1.00 61.94 222 ARG A CA 1
ATOM 1725 C C . ARG A 1 222 ? 22.137 -30.984 2.862 1.00 61.94 222 ARG A C 1
ATOM 1727 O O . ARG A 1 222 ? 22.224 -32.056 2.273 1.00 61.94 222 ARG A O 1
ATOM 1734 N N . VAL A 1 223 ? 22.424 -29.806 2.322 1.00 70.06 223 VAL A N 1
ATOM 1735 C CA . VAL A 1 223 ? 23.144 -29.680 1.061 1.00 70.06 223 VAL A CA 1
ATOM 1736 C C . VAL A 1 223 ? 24.483 -30.400 1.267 1.00 70.06 223 VAL A C 1
ATOM 1738 O O . VAL A 1 223 ? 25.175 -30.107 2.250 1.00 70.06 223 VAL A O 1
ATOM 1741 N N . PRO A 1 224 ? 24.815 -31.414 0.450 1.00 75.75 224 PRO A N 1
ATOM 1742 C CA . PRO A 1 224 ? 26.083 -32.123 0.571 1.00 75.75 224 PRO A CA 1
ATOM 1743 C C . PRO A 1 224 ? 27.226 -31.145 0.300 1.00 75.75 224 PRO A C 1
ATOM 1745 O O . PRO A 1 224 ? 27.101 -30.307 -0.578 1.00 75.75 224 PRO A O 1
ATOM 1748 N N . LEU A 1 225 ? 28.341 -31.240 1.029 1.00 79.44 225 LEU A N 1
ATOM 1749 C CA . LEU A 1 225 ? 29.492 -30.336 0.853 1.00 79.44 225 LEU A CA 1
ATOM 1750 C C . LEU A 1 225 ? 30.221 -30.529 -0.491 1.00 79.44 225 LEU A C 1
ATOM 1752 O O . LEU A 1 225 ? 31.098 -29.735 -0.822 1.00 79.44 225 LEU A O 1
ATOM 1756 N N . GLU A 1 226 ? 29.890 -31.602 -1.212 1.00 82.50 226 GLU A N 1
ATOM 1757 C CA . GLU A 1 226 ? 30.510 -32.014 -2.467 1.00 82.50 226 GLU A CA 1
ATOM 1758 C C . GLU A 1 226 ? 29.435 -32.172 -3.556 1.00 82.50 226 GLU A C 1
ATOM 1760 O O . GLU A 1 226 ? 28.428 -32.852 -3.337 1.00 82.50 226 GLU A O 1
ATOM 1765 N N . LEU A 1 227 ? 29.655 -31.552 -4.718 1.00 86.25 227 LEU A N 1
ATOM 1766 C CA . LEU A 1 227 ? 28.833 -31.670 -5.923 1.00 86.25 227 LEU A CA 1
ATOM 1767 C C . LEU A 1 227 ? 29.637 -32.404 -7.003 1.00 86.25 227 LEU A C 1
ATOM 1769 O O . LEU A 1 227 ? 30.630 -31.876 -7.474 1.00 86.25 227 LEU A O 1
ATOM 1773 N N . ASP A 1 228 ? 29.213 -33.598 -7.421 1.00 88.12 228 ASP A N 1
ATOM 1774 C CA . ASP A 1 228 ? 29.875 -34.312 -8.522 1.00 88.12 228 ASP A CA 1
ATOM 1775 C C . ASP A 1 228 ? 29.209 -33.978 -9.867 1.00 88.12 228 ASP A C 1
ATOM 1777 O O . ASP A 1 228 ? 28.013 -34.209 -10.070 1.00 88.12 228 ASP A O 1
ATOM 1781 N N . LEU A 1 229 ? 29.994 -33.426 -10.792 1.00 86.44 229 LEU A N 1
ATOM 1782 C CA . LEU A 1 229 ? 29.564 -33.050 -12.143 1.00 86.44 229 LEU A CA 1
ATOM 1783 C C . LEU A 1 229 ? 30.120 -33.983 -13.232 1.00 86.44 229 LEU A C 1
ATOM 1785 O O . LEU A 1 229 ? 29.918 -33.741 -14.426 1.00 86.44 229 LEU A O 1
ATOM 1789 N N . ARG A 1 230 ? 30.823 -35.060 -12.859 1.00 86.25 230 ARG A N 1
ATOM 1790 C CA . ARG A 1 230 ? 31.421 -35.992 -13.825 1.00 86.25 230 ARG A CA 1
ATOM 1791 C C . ARG A 1 230 ? 30.342 -36.728 -14.618 1.00 86.25 230 ARG A C 1
ATOM 1793 O O . ARG A 1 230 ? 29.390 -37.267 -14.066 1.00 86.25 230 ARG A O 1
ATOM 1800 N N . GLY A 1 231 ? 30.524 -36.784 -15.936 1.00 85.00 231 GLY A N 1
ATOM 1801 C CA . GLY A 1 231 ? 29.615 -37.486 -16.848 1.00 85.00 231 GLY A CA 1
ATOM 1802 C C . GLY A 1 231 ? 28.416 -36.667 -17.337 1.00 85.00 231 GLY A C 1
ATOM 1803 O O . GLY A 1 231 ? 27.632 -37.198 -18.119 1.00 85.00 231 GLY A O 1
ATOM 1804 N N . LYS A 1 232 ? 28.285 -35.394 -16.935 1.00 86.31 232 LYS A N 1
ATOM 1805 C CA . LYS A 1 232 ? 27.264 -34.472 -17.461 1.00 86.31 232 LYS A CA 1
ATOM 1806 C C . LYS A 1 232 ? 27.754 -33.717 -18.696 1.00 86.31 232 LYS A C 1
ATOM 1808 O O . LYS A 1 232 ? 28.953 -33.476 -18.858 1.00 86.31 232 LYS A O 1
ATOM 1813 N N . ARG A 1 233 ? 26.825 -33.344 -19.580 1.00 86.81 233 ARG A N 1
ATOM 1814 C CA . ARG A 1 233 ? 27.115 -32.466 -20.731 1.00 86.81 233 ARG A CA 1
ATOM 1815 C C . ARG A 1 233 ? 27.190 -31.010 -20.257 1.00 86.81 233 ARG A C 1
ATOM 1817 O O . ARG A 1 233 ? 26.584 -30.675 -19.247 1.00 86.81 233 ARG A O 1
ATOM 1824 N N . ALA A 1 234 ? 27.909 -30.148 -20.981 1.00 83.81 234 ALA A N 1
ATOM 1825 C CA . ALA A 1 234 ? 28.086 -28.740 -20.595 1.00 83.81 234 ALA A CA 1
ATOM 1826 C C . ALA A 1 234 ? 26.742 -28.031 -20.334 1.00 83.81 234 ALA A C 1
ATOM 1828 O O . ALA A 1 234 ? 26.575 -27.399 -19.295 1.00 83.81 234 ALA A O 1
ATOM 1829 N N . ASP A 1 235 ? 25.767 -28.263 -21.214 1.00 87.44 235 ASP A N 1
ATOM 1830 C CA . ASP A 1 235 ? 24.416 -27.689 -21.148 1.00 87.44 235 ASP A CA 1
ATOM 1831 C C . ASP A 1 235 ? 23.622 -28.118 -19.891 1.00 87.44 235 ASP A C 1
ATOM 1833 O O . ASP A 1 235 ? 22.665 -27.462 -19.497 1.00 87.44 235 ASP A O 1
ATOM 1837 N N . GLU A 1 236 ? 24.001 -29.229 -19.249 1.00 85.19 236 GLU A N 1
ATOM 1838 C CA . GLU A 1 236 ? 23.334 -29.774 -18.055 1.00 85.19 236 GLU A CA 1
ATOM 1839 C C . GLU A 1 236 ? 24.028 -29.361 -16.749 1.00 85.19 236 GLU A C 1
ATOM 1841 O O . GLU A 1 236 ? 23.469 -29.535 -15.664 1.00 85.19 236 GLU A O 1
ATOM 1846 N N . VAL A 1 237 ? 25.265 -28.867 -16.832 1.00 90.00 237 VAL A N 1
ATOM 1847 C CA . VAL A 1 237 ? 26.076 -28.500 -15.665 1.00 90.00 237 VAL A CA 1
ATOM 1848 C C . VAL A 1 237 ? 25.665 -27.141 -15.114 1.00 90.00 237 VAL A C 1
ATOM 1850 O O . VAL A 1 237 ? 25.552 -26.998 -13.899 1.00 90.00 237 VAL A O 1
ATOM 1853 N N . GLU A 1 238 ? 25.423 -26.171 -15.994 1.00 87.38 238 GLU A N 1
ATOM 1854 C CA . GLU A 1 238 ? 25.067 -24.795 -15.636 1.00 87.38 238 GLU A CA 1
ATOM 1855 C C . GLU A 1 238 ? 23.865 -24.706 -14.673 1.00 87.38 238 GLU A C 1
ATOM 1857 O O . GLU A 1 238 ? 24.056 -24.194 -13.567 1.00 87.38 238 GLU A O 1
ATOM 1862 N N . PRO A 1 239 ? 22.685 -25.289 -14.978 1.00 91.06 239 PRO A N 1
ATOM 1863 C CA . PRO A 1 239 ? 21.532 -25.189 -14.079 1.00 91.06 239 PRO A CA 1
ATOM 1864 C C . PRO A 1 239 ? 21.751 -25.926 -12.749 1.00 91.06 239 PRO A C 1
ATOM 1866 O O . PRO A 1 239 ? 21.332 -25.467 -11.692 1.00 91.06 239 PRO A O 1
ATOM 1869 N N . VAL A 1 240 ? 22.453 -27.063 -12.776 1.00 87.81 240 VAL A N 1
ATOM 1870 C CA . VAL A 1 240 ? 22.702 -27.884 -11.578 1.00 87.81 240 VAL A CA 1
ATOM 1871 C C . VAL A 1 240 ? 23.654 -27.182 -10.613 1.00 87.81 240 VAL A C 1
ATOM 1873 O O . VAL A 1 240 ? 23.492 -27.281 -9.397 1.00 87.81 240 VAL A O 1
ATOM 1876 N N . LEU A 1 241 ? 24.666 -26.503 -11.150 1.00 89.56 241 LEU A N 1
ATOM 1877 C CA . LEU A 1 241 ? 25.618 -25.742 -10.355 1.00 89.56 241 LEU A CA 1
ATOM 1878 C C . LEU A 1 241 ? 24.952 -24.512 -9.729 1.00 89.56 241 LEU A C 1
ATOM 1880 O O . LEU A 1 241 ? 25.183 -24.231 -8.553 1.00 89.56 241 LEU A O 1
ATOM 1884 N N . GLU A 1 242 ? 24.119 -23.805 -10.494 1.00 88.69 242 GLU A N 1
ATOM 1885 C CA . GLU A 1 242 ? 23.392 -22.624 -10.024 1.00 88.69 242 GLU A CA 1
ATOM 1886 C C . GLU A 1 242 ? 22.425 -22.965 -8.882 1.00 88.69 242 GLU A C 1
ATOM 1888 O O . GLU A 1 242 ? 22.488 -22.350 -7.813 1.00 88.69 242 GLU A O 1
ATOM 1893 N N . ASP A 1 243 ? 21.602 -24.002 -9.057 1.00 88.19 243 ASP A N 1
ATOM 1894 C CA . ASP A 1 243 ? 20.679 -24.484 -8.024 1.00 88.19 243 ASP A CA 1
ATOM 1895 C C . ASP A 1 243 ? 21.427 -24.873 -6.743 1.00 88.19 243 ASP A C 1
ATOM 1897 O O . ASP A 1 243 ? 21.057 -24.468 -5.636 1.00 88.19 243 ASP A O 1
ATOM 1901 N N . TYR A 1 244 ? 22.538 -25.599 -6.887 1.00 88.06 244 TYR A N 1
ATOM 1902 C CA . TYR A 1 244 ? 23.355 -26.022 -5.758 1.00 88.06 244 TYR A CA 1
ATOM 1903 C C . TYR A 1 244 ? 23.965 -24.826 -4.997 1.00 88.06 244 TYR A C 1
ATOM 1905 O O . TYR A 1 244 ? 23.944 -24.795 -3.762 1.00 88.06 244 TYR A O 1
ATOM 1913 N N . LEU A 1 245 ? 24.501 -23.821 -5.700 1.00 86.06 245 LEU A N 1
ATOM 1914 C CA . LEU A 1 245 ? 25.093 -22.633 -5.071 1.00 86.06 245 LEU A CA 1
ATOM 1915 C C . LEU A 1 245 ? 24.040 -21.783 -4.352 1.00 86.06 245 LEU A C 1
ATOM 1917 O O . LEU A 1 245 ? 24.303 -21.272 -3.257 1.00 86.06 245 LEU A O 1
ATOM 1921 N N . ASN A 1 246 ? 22.840 -21.682 -4.923 1.00 85.56 246 ASN A N 1
ATOM 1922 C CA . ASN A 1 246 ? 21.707 -21.015 -4.292 1.00 85.56 246 ASN A CA 1
ATOM 1923 C C . ASN A 1 246 ? 21.320 -21.707 -2.978 1.00 85.56 246 ASN A C 1
ATOM 1925 O O . ASN A 1 246 ? 21.176 -21.047 -1.945 1.00 85.56 246 ASN A O 1
ATOM 1929 N N . GLU A 1 247 ? 21.231 -23.039 -2.972 1.00 83.00 247 GLU A N 1
ATOM 1930 C CA . GLU A 1 247 ? 20.947 -23.804 -1.755 1.00 83.00 247 GLU A CA 1
ATOM 1931 C C . GLU A 1 247 ? 22.071 -23.704 -0.708 1.00 83.00 247 GLU A C 1
ATOM 1933 O O . GLU A 1 247 ? 21.794 -23.544 0.487 1.00 83.00 247 GLU A O 1
ATOM 1938 N N . ALA A 1 248 ? 23.339 -23.752 -1.131 1.00 83.62 248 ALA A N 1
ATOM 1939 C CA . ALA A 1 248 ? 24.498 -23.618 -0.246 1.00 83.62 248 ALA A CA 1
ATOM 1940 C C . ALA A 1 248 ? 24.562 -22.229 0.417 1.00 83.62 248 ALA A C 1
ATOM 1942 O O . ALA A 1 248 ? 24.827 -22.130 1.621 1.00 83.62 248 ALA A O 1
ATOM 1943 N N . SER A 1 249 ? 24.242 -21.175 -0.342 1.00 80.88 249 SER A N 1
ATOM 1944 C CA . SER A 1 249 ? 24.130 -19.793 0.140 1.00 80.88 249 SER A CA 1
ATOM 1945 C C . SER A 1 249 ? 23.005 -19.645 1.168 1.00 80.88 249 SER A C 1
ATOM 1947 O O . SER A 1 249 ? 23.219 -19.118 2.263 1.00 80.88 249 SER A O 1
ATOM 1949 N N . LEU A 1 250 ? 21.826 -20.212 0.884 1.00 81.62 250 LEU A N 1
ATOM 1950 C CA . LEU A 1 250 ? 20.688 -20.220 1.813 1.00 81.62 250 LEU A CA 1
ATOM 1951 C C . LEU A 1 250 ? 20.987 -20.985 3.112 1.00 81.62 250 LEU A C 1
ATOM 1953 O O . LEU A 1 250 ? 20.477 -20.624 4.175 1.00 81.62 250 LEU A O 1
ATOM 1957 N N . CYS A 1 251 ? 21.825 -22.023 3.041 1.00 80.25 251 CYS A N 1
ATOM 1958 C CA . CYS A 1 251 ? 22.272 -22.796 4.201 1.00 80.25 251 CYS A CA 1
ATOM 1959 C C . CYS A 1 251 ? 23.464 -22.170 4.949 1.00 80.25 251 CYS A C 1
ATOM 1961 O O . CYS A 1 251 ? 23.818 -22.661 6.024 1.00 80.25 251 CYS A O 1
ATOM 1963 N N . GLY A 1 252 ? 24.064 -21.096 4.425 1.00 77.62 252 GLY A N 1
ATOM 1964 C CA . GLY A 1 252 ? 25.195 -20.400 5.042 1.00 77.62 252 GLY A CA 1
ATOM 1965 C C . GLY A 1 252 ? 26.515 -21.177 5.000 1.00 77.62 252 GLY A C 1
ATOM 1966 O O . GLY A 1 252 ? 27.337 -21.019 5.905 1.00 77.62 252 GLY A O 1
ATOM 1967 N N . LEU A 1 253 ? 26.722 -22.037 3.996 1.00 80.81 253 LEU A N 1
ATOM 1968 C CA . LEU A 1 253 ? 27.993 -22.742 3.803 1.00 80.81 253 LEU A CA 1
ATOM 1969 C C . LEU A 1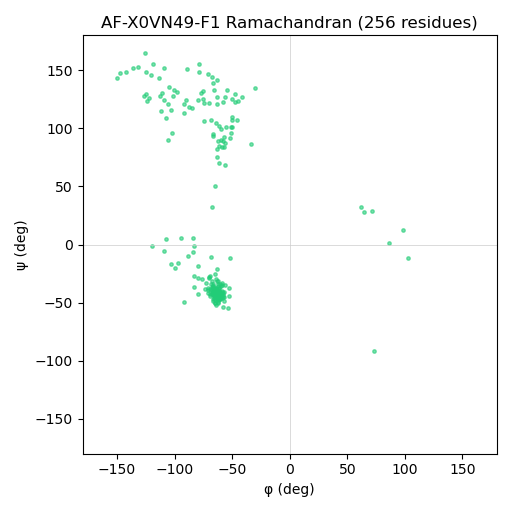 253 ? 29.048 -21.770 3.254 1.00 80.81 253 LEU A C 1
ATOM 1971 O O . LEU A 1 253 ? 28.865 -21.180 2.195 1.00 80.81 253 LEU A O 1
ATOM 1975 N N . SER A 1 254 ? 30.166 -21.608 3.966 1.00 78.06 254 SER A N 1
ATOM 1976 C CA . SER A 1 254 ? 31.269 -20.722 3.559 1.00 78.06 254 SER A CA 1
ATOM 1977 C C . SER A 1 254 ? 32.189 -21.331 2.498 1.00 78.06 254 SER A C 1
ATOM 1979 O O . SER A 1 254 ? 32.941 -20.606 1.851 1.00 78.06 254 SER A O 1
ATOM 1981 N N . GLN A 1 255 ? 32.159 -22.655 2.336 1.00 80.38 255 GLN A N 1
ATOM 1982 C CA . GLN A 1 255 ? 32.955 -23.384 1.356 1.00 80.38 255 GLN A CA 1
ATOM 1983 C C . GLN A 1 255 ? 32.223 -24.650 0.904 1.00 80.38 255 GLN A C 1
ATOM 1985 O O . GLN A 1 255 ? 31.587 -25.335 1.705 1.00 80.38 255 GLN A O 1
ATOM 1990 N N . VAL A 1 256 ? 32.376 -24.962 -0.380 1.00 83.69 256 VAL A N 1
ATOM 1991 C CA . VAL A 1 256 ? 31.838 -26.137 -1.069 1.00 83.69 256 VAL A CA 1
ATOM 1992 C C . VAL A 1 256 ? 32.936 -26.723 -1.963 1.00 83.69 256 VAL A C 1
ATOM 1994 O O . VAL A 1 256 ? 33.810 -25.990 -2.431 1.00 83.69 256 VAL A O 1
ATOM 1997 N N . ARG A 1 257 ? 32.882 -28.033 -2.219 1.00 84.62 257 ARG A N 1
ATOM 1998 C CA . ARG A 1 257 ? 33.659 -28.719 -3.256 1.00 84.62 257 ARG A CA 1
ATOM 1999 C C . ARG A 1 257 ? 32.770 -29.071 -4.455 1.00 84.62 257 ARG A C 1
ATOM 2001 O O . ARG A 1 257 ? 31.673 -29.584 -4.271 1.00 84.62 257 ARG A O 1
ATOM 2008 N N . VAL A 1 258 ? 33.266 -28.818 -5.661 1.00 84.88 258 VAL A N 1
ATOM 2009 C CA . VAL A 1 258 ? 32.647 -29.173 -6.949 1.00 84.88 258 VAL A CA 1
ATOM 2010 C C . VAL A 1 258 ? 33.661 -29.969 -7.767 1.00 84.88 258 VAL A C 1
ATOM 2012 O O . VAL A 1 258 ? 34.869 -29.677 -7.598 1.00 84.88 258 VAL A O 1
#

Solvent-accessible surface area (backbone atoms only — not comparable to full-atom values): 15135 Å² total; per-residue (Å²): 113,67,73,58,54,49,51,52,44,48,74,75,68,48,59,67,68,60,50,51,52,51,51,52,52,53,52,52,52,50,53,52,50,49,52,51,50,52,51,49,53,52,50,52,52,49,53,53,52,51,51,54,50,49,52,49,52,51,53,53,50,53,51,50,52,52,51,49,55,49,51,51,50,50,53,52,50,51,51,52,48,51,54,48,52,52,50,55,48,51,53,50,52,53,50,53,50,50,49,53,52,50,52,50,53,49,52,53,71,73,50,89,51,71,71,57,44,52,51,46,50,48,54,50,50,52,52,50,47,60,55,65,34,76,87,62,47,73,68,72,71,80,69,74,67,80,64,74,58,69,92,63,83,83,50,64,69,40,57,28,36,31,68,88,74,75,42,69,23,36,29,67,42,64,41,77,94,75,44,36,30,35,31,40,44,91,92,45,78,48,76,44,50,51,89,46,49,44,72,53,82,77,68,93,61,86,70,75,76,75,66,74,78,75,72,66,76,68,72,77,72,76,72,68,61,62,50,88,68,84,93,60,54,77,88,60,44,58,64,55,51,52,55,49,51,53,51,34,55,78,70,65,56,92,72,74,47,111

InterPro domains:
  IPR002625 Smr domain [PS50828] (227-258)
  IPR045076 DNA mismatch repair MutS [PTHR48466] (1-199)

Secondary structure (DSSP, 8-state):
-HHHHHHHHHHTT--HHHHHHHHHHHHHHHHHHHHHHHHHHHHHHHHHHHHHHHHHHHHHHHHHHHHHHHHHHHHHHHHHHHHHHHHHHHHHHHHHHHHHHHHHHHHHHH---HHHHHHHHHHHHHHHHHHHSTTTS--------------PPP-TT-EEEETTTTEEEEEEEEETTTTEEEEEETTEEEEEEGGGEEE-PPPSS-------------------SB---TT--HHHHHHHHHHHHHHHHHTT-S--B-